Protein AF-A0A2I0IVY2-F1 (afdb_monomer)

Foldseek 3Di:
DDDDDDPDDDPDPVVNLVCCVVVVVVVVVVQVVCCVVVVHDGDDDDDDDNPDDDPVPDDDPVNVVVVVVVVVVVVVVVVVLVVLLVVLVVLVVVPVVCPDDPCSCVPDDPVSVVSNVVSVVVVVVVVVVVCVVVVVVDDDDDDDDDDDDDDDDPVVVVVVVVVVVVVVVVVVVVVVVPDDDDDDDDDDDDDDDDPDPPDD

InterPro domains:
  IPR002100 Transcription factor, MADS-box [PF00319] (9-49)
  IPR002100 Transcription factor, MADS-box [PR00404] (2-22)
  IPR002100 Transcription factor, MADS-box [PR00404] (22-37)
  IPR002100 Transcription factor, MADS-box [PS50066] (1-49)
  IPR002100 Transcription factor, MADS-box [SM00432] (1-57)
  IPR036879 Transcription factor, MADS-box superfamily [G3DSA:3.40.1810.10] (13-95)
  IPR036879 Transcription factor, MADS-box superfamily [SSF55455] (2-49)

Sequence (200 aa):
MRKKVKLAFITRDSSRRVTFSKRKKGLLKKVSQLSILCGVPACAIVYGDACMEQSKKMMNQESFLLERVARTEEQLKKLRKDNRERKMANMMYRGLDVMLVPGWLEGLILLDLKDLNSVINKTLNQIDQKQEMLGRAGTSKEVVEPEEKAEAPVEANTLVESMLREQCFKDLVKLLELAPLPLEKGRTPSSTMWSNPFLP

Structure (mmCIF, N/CA/C/O backbone):
data_AF-A0A2I0IVY2-F1
#
_entry.id   AF-A0A2I0IVY2-F1
#
loop_
_atom_site.group_PDB
_atom_site.id
_atom_site.type_symbol
_atom_site.label_atom_id
_atom_site.label_alt_id
_atom_site.label_comp_id
_atom_site.label_asym_id
_atom_site.label_entity_id
_atom_site.label_seq_id
_atom_site.pdbx_PDB_ins_code
_atom_site.Cartn_x
_atom_site.Cartn_y
_atom_site.Cartn_z
_atom_site.occupancy
_atom_site.B_iso_or_equiv
_atom_site.auth_seq_id
_atom_site.auth_comp_id
_atom_site.auth_asym_id
_atom_site.auth_atom_id
_atom_site.pdbx_PDB_model_num
ATOM 1 N N . MET A 1 1 ? 12.375 22.452 -27.368 1.00 67.50 1 MET A N 1
ATOM 2 C CA . MET A 1 1 ? 13.432 21.865 -28.230 1.00 67.50 1 MET A CA 1
ATOM 3 C C . MET A 1 1 ? 14.162 20.736 -27.509 1.00 67.50 1 MET A C 1
ATOM 5 O O . MET A 1 1 ? 14.453 20.869 -26.324 1.00 67.50 1 MET A O 1
ATOM 9 N N . ARG A 1 2 ? 14.455 19.624 -28.196 1.00 85.31 2 ARG A N 1
ATOM 10 C CA . ARG A 1 2 ? 15.206 18.492 -27.627 1.00 85.31 2 ARG A CA 1
ATOM 11 C C . ARG A 1 2 ? 16.706 18.778 -27.721 1.00 85.31 2 ARG A C 1
ATOM 13 O O . ARG A 1 2 ? 17.211 19.007 -28.812 1.00 85.31 2 ARG A O 1
ATOM 20 N N . LYS A 1 3 ? 17.414 18.757 -26.591 1.00 90.94 3 LYS A N 1
ATOM 21 C CA . LYS A 1 3 ? 18.872 18.954 -26.556 1.00 90.94 3 LYS A CA 1
ATOM 22 C C . LYS A 1 3 ? 19.600 17.624 -26.764 1.00 90.94 3 LYS A C 1
ATOM 24 O O . LYS A 1 3 ? 19.145 16.583 -26.284 1.00 90.94 3 LYS A O 1
ATOM 29 N N . LYS A 1 4 ? 20.737 17.661 -27.466 1.00 91.19 4 LYS A N 1
ATOM 30 C CA . LYS A 1 4 ? 21.648 16.514 -27.586 1.00 91.19 4 LYS A CA 1
ATOM 31 C C . LYS A 1 4 ? 22.218 16.192 -26.199 1.00 91.19 4 LYS A C 1
ATOM 33 O O . LYS A 1 4 ? 22.612 17.094 -25.466 1.00 91.19 4 LYS A O 1
ATOM 38 N N . VAL A 1 5 ? 22.207 14.915 -25.821 1.00 89.25 5 VAL A N 1
ATOM 39 C CA . VAL A 1 5 ? 22.639 14.457 -24.490 1.00 89.25 5 VAL A CA 1
ATOM 40 C C . VAL A 1 5 ? 24.093 13.993 -24.565 1.00 89.25 5 VAL A C 1
ATOM 42 O O . VAL A 1 5 ? 24.461 13.310 -25.519 1.00 89.25 5 VAL A O 1
ATOM 45 N N . LYS A 1 6 ? 24.907 14.343 -23.563 1.00 92.75 6 LYS A N 1
ATOM 46 C CA . LYS A 1 6 ? 26.279 13.832 -23.413 1.00 92.75 6 LYS A CA 1
ATOM 47 C C . LYS A 1 6 ? 26.240 12.337 -23.056 1.00 92.75 6 LYS A C 1
ATOM 49 O O . LYS A 1 6 ? 25.407 11.925 -22.249 1.00 92.75 6 LYS A O 1
ATOM 54 N N . LEU A 1 7 ? 27.117 11.524 -23.645 1.00 93.31 7 LEU A N 1
ATOM 55 C CA . LEU A 1 7 ? 27.229 10.091 -23.342 1.00 93.31 7 LEU A CA 1
ATOM 56 C C . LEU A 1 7 ? 28.053 9.879 -22.063 1.00 93.31 7 LEU A C 1
ATOM 58 O O . LEU A 1 7 ? 29.184 9.420 -22.108 1.00 93.31 7 LEU A O 1
ATOM 62 N N . ALA A 1 8 ? 27.481 10.265 -20.927 1.00 94.62 8 ALA A N 1
ATOM 63 C CA . ALA A 1 8 ? 28.065 10.093 -19.601 1.00 94.62 8 ALA A CA 1
ATOM 64 C C . ALA A 1 8 ? 26.996 9.597 -18.619 1.00 94.62 8 ALA A C 1
ATOM 66 O O . ALA A 1 8 ? 25.795 9.632 -18.918 1.00 94.62 8 ALA A O 1
ATOM 67 N N . PHE A 1 9 ? 27.424 9.142 -17.440 1.00 92.81 9 PHE A N 1
ATOM 68 C CA . PHE A 1 9 ? 26.504 8.724 -16.389 1.00 92.81 9 PHE A CA 1
ATOM 69 C C . PHE A 1 9 ? 25.579 9.881 -15.978 1.00 92.81 9 PHE A C 1
ATOM 71 O O . PHE A 1 9 ? 26.021 11.003 -15.737 1.00 92.81 9 PHE A O 1
ATOM 78 N N . ILE A 1 10 ? 24.273 9.614 -15.906 1.00 93.06 10 ILE A N 1
ATOM 79 C CA . ILE A 1 10 ? 23.287 10.611 -15.480 1.00 93.06 10 ILE A CA 1
ATOM 80 C C . ILE A 1 10 ? 23.279 10.632 -13.952 1.00 93.06 10 ILE A C 1
ATOM 82 O O . ILE A 1 10 ? 22.733 9.722 -13.331 1.00 93.06 10 ILE A O 1
ATOM 86 N N . THR A 1 11 ? 23.846 11.675 -13.346 1.00 94.50 11 THR A N 1
ATOM 87 C CA . THR A 1 11 ? 23.949 11.811 -11.882 1.00 94.50 11 THR A CA 1
ATOM 88 C C . THR A 1 11 ? 22.578 11.810 -11.198 1.00 94.50 11 THR A C 1
ATOM 90 O O . THR A 1 11 ? 22.373 11.109 -10.209 1.00 94.50 11 THR A O 1
ATOM 93 N N . ARG A 1 12 ? 21.607 12.550 -11.756 1.00 93.12 12 ARG A N 1
ATOM 94 C CA . ARG A 1 12 ? 20.255 12.695 -11.190 1.00 93.12 12 ARG A CA 1
ATOM 95 C C . ARG A 1 12 ? 19.437 11.409 -11.349 1.00 93.12 12 ARG A C 1
ATOM 97 O O . ARG A 1 12 ? 19.104 11.032 -12.472 1.00 93.12 12 ARG A O 1
ATOM 104 N N . ASP A 1 13 ? 19.046 10.800 -10.229 1.00 90.50 13 ASP A N 1
ATOM 105 C CA . ASP A 1 13 ? 18.373 9.492 -10.193 1.00 90.50 13 ASP A CA 1
ATOM 106 C C . ASP A 1 13 ? 17.035 9.462 -10.951 1.00 90.50 13 ASP A C 1
ATOM 108 O O . ASP A 1 13 ? 16.840 8.619 -11.821 1.00 90.50 13 ASP A O 1
ATOM 112 N N . SER A 1 14 ? 16.150 10.439 -10.733 1.00 89.25 14 SER A N 1
ATOM 113 C CA . SER A 1 14 ? 14.855 10.509 -11.431 1.00 89.25 14 SER A CA 1
ATOM 114 C C . SER A 1 14 ? 15.005 10.601 -12.955 1.00 89.25 14 SER A C 1
ATOM 116 O O . SER A 1 14 ? 14.359 9.862 -13.702 1.00 89.25 14 SER A O 1
ATOM 118 N N . SER A 1 15 ? 15.917 11.453 -13.433 1.00 90.44 15 SER A N 1
ATOM 119 C CA . SER A 1 15 ? 16.247 11.558 -14.860 1.00 90.44 15 SER A CA 1
ATOM 120 C C . SER A 1 15 ? 16.870 10.271 -15.400 1.00 90.44 15 SER A C 1
ATOM 122 O O . SER A 1 15 ? 16.568 9.870 -16.529 1.00 90.44 15 SER A O 1
ATOM 124 N N . ARG A 1 16 ? 17.723 9.612 -14.605 1.00 91.81 16 ARG A N 1
ATOM 125 C CA . ARG A 1 16 ? 18.362 8.338 -14.950 1.00 91.81 16 ARG A CA 1
ATOM 126 C C . ARG A 1 16 ? 17.325 7.225 -15.095 1.00 91.81 16 ARG A C 1
ATOM 128 O O . ARG A 1 16 ? 17.321 6.577 -16.138 1.00 91.81 16 ARG A O 1
ATOM 135 N N . ARG A 1 17 ? 16.395 7.073 -14.144 1.00 89.12 17 ARG A N 1
ATOM 136 C CA . ARG A 1 17 ? 15.310 6.071 -14.179 1.00 89.12 17 ARG A CA 1
ATOM 137 C C . ARG A 1 17 ? 14.399 6.242 -15.391 1.00 89.12 17 ARG A C 1
ATOM 139 O O . ARG A 1 17 ? 14.227 5.308 -16.168 1.00 89.12 17 ARG A O 1
ATOM 146 N N . VAL A 1 18 ? 13.898 7.457 -15.631 1.00 89.06 18 VAL A N 1
ATOM 147 C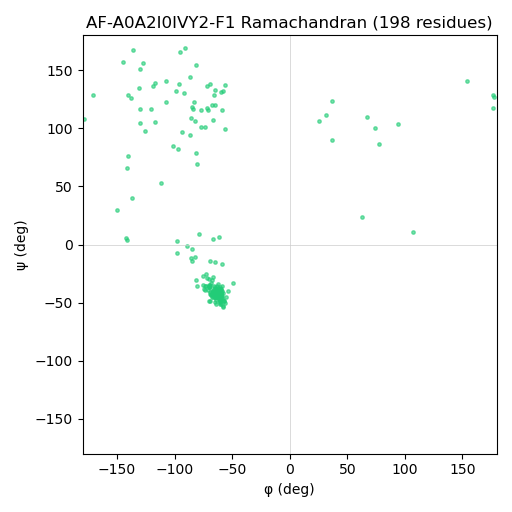 CA . VAL A 1 18 ? 13.040 7.742 -16.800 1.00 89.06 18 VAL A CA 1
ATOM 148 C C . VAL A 1 18 ? 13.776 7.467 -18.115 1.00 89.06 18 VAL A C 1
ATOM 150 O O . VAL A 1 18 ? 13.192 6.948 -19.071 1.00 89.06 18 VAL A O 1
ATOM 153 N N . THR A 1 19 ? 15.064 7.810 -18.181 1.00 90.88 19 THR A N 1
ATOM 154 C CA . THR A 1 19 ? 15.889 7.563 -19.368 1.00 90.88 19 THR A CA 1
ATOM 155 C C . THR A 1 19 ? 16.147 6.073 -19.569 1.00 90.88 19 THR A C 1
ATOM 157 O O . THR A 1 19 ? 16.036 5.604 -20.701 1.00 90.88 19 THR A O 1
ATOM 160 N N . PHE A 1 20 ? 16.440 5.334 -18.497 1.00 91.75 20 PHE A N 1
ATOM 161 C CA . PHE A 1 20 ? 16.639 3.887 -18.519 1.00 91.75 20 PHE A CA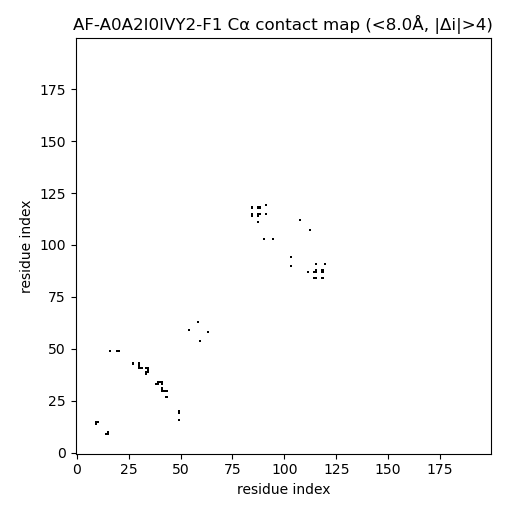 1
ATOM 162 C C . PHE A 1 20 ? 15.403 3.171 -19.064 1.00 91.75 20 PHE A C 1
ATOM 164 O O . PHE A 1 20 ? 15.524 2.484 -20.074 1.00 91.75 20 PHE A O 1
ATOM 171 N N . SER A 1 21 ? 14.208 3.421 -18.515 1.00 89.50 21 SER A N 1
ATOM 172 C CA . SER A 1 21 ? 12.968 2.785 -18.993 1.00 89.50 21 SER A CA 1
ATOM 173 C C . SER A 1 21 ? 12.701 3.082 -20.474 1.00 89.50 21 SER A C 1
ATOM 175 O O . SER A 1 21 ? 12.446 2.177 -21.271 1.00 89.50 21 SER A O 1
ATOM 177 N N . LYS A 1 22 ? 12.841 4.349 -20.896 1.00 90.81 22 LYS A N 1
ATOM 178 C CA . LYS A 1 22 ? 12.634 4.743 -22.302 1.00 90.81 22 LYS A CA 1
ATOM 179 C C . LYS A 1 22 ? 13.656 4.099 -23.245 1.00 90.81 22 LYS A C 1
ATOM 181 O O . LYS A 1 22 ? 13.283 3.634 -24.323 1.00 90.81 22 LYS A O 1
ATOM 186 N N . ARG A 1 23 ? 14.938 4.081 -22.867 1.00 92.88 23 ARG A N 1
ATOM 187 C CA . ARG A 1 23 ? 16.015 3.526 -23.704 1.00 92.88 23 ARG A CA 1
ATOM 188 C C . ARG A 1 23 ? 16.000 2.002 -23.728 1.00 92.88 23 ARG A C 1
ATOM 190 O O . ARG A 1 23 ? 16.181 1.459 -24.808 1.00 92.88 23 ARG A O 1
ATOM 197 N N . LYS A 1 24 ? 15.707 1.331 -22.611 1.00 93.44 24 LYS A N 1
ATOM 198 C CA . LYS A 1 24 ? 15.509 -0.127 -22.535 1.00 93.44 24 LYS A CA 1
ATOM 199 C C . LYS A 1 24 ? 14.414 -0.571 -23.504 1.00 93.44 24 LYS A C 1
ATOM 201 O O . LYS A 1 24 ? 14.657 -1.430 -24.346 1.00 93.44 24 LYS A O 1
ATOM 206 N N . LYS A 1 25 ? 13.250 0.090 -23.473 1.00 92.38 25 LYS A N 1
ATOM 207 C CA . LYS A 1 25 ? 12.154 -0.178 -24.418 1.00 92.38 25 LYS A CA 1
ATOM 208 C C . LYS A 1 25 ? 12.571 0.045 -25.875 1.00 92.38 25 LYS A C 1
ATOM 210 O O . LYS A 1 25 ? 12.233 -0.756 -26.740 1.00 92.38 25 LYS A O 1
ATOM 215 N N . GLY A 1 26 ? 13.309 1.120 -26.158 1.00 95.38 26 GLY A N 1
ATOM 216 C CA . GLY A 1 26 ? 13.846 1.389 -27.497 1.00 95.38 26 GLY A CA 1
ATOM 217 C C . GLY A 1 26 ? 14.872 0.351 -27.966 1.00 95.38 26 GLY A C 1
ATOM 218 O O . GLY A 1 26 ? 14.830 -0.061 -29.121 1.00 95.38 26 GLY A O 1
ATOM 219 N N . LEU A 1 27 ? 15.759 -0.094 -27.075 1.00 95.88 27 LEU A N 1
ATOM 220 C CA . LEU A 1 27 ? 16.783 -1.101 -27.347 1.00 95.88 27 LEU A CA 1
ATOM 221 C C . LEU A 1 27 ? 16.152 -2.453 -27.686 1.00 95.88 27 LEU A C 1
ATOM 223 O O . LEU A 1 27 ? 16.442 -3.002 -28.741 1.00 95.88 27 LEU A O 1
ATOM 227 N N . LEU A 1 28 ? 15.233 -2.943 -26.849 1.00 95.12 28 LEU A N 1
ATOM 228 C CA . LEU A 1 28 ? 14.550 -4.222 -27.072 1.00 95.12 28 LEU A CA 1
ATOM 229 C C . LEU A 1 28 ? 13.753 -4.232 -28.384 1.00 95.12 28 LEU A C 1
ATOM 231 O O . LEU A 1 28 ? 13.783 -5.219 -29.115 1.00 95.12 28 LEU A O 1
ATOM 235 N N . LYS A 1 29 ? 13.111 -3.109 -28.741 1.00 97.12 29 LYS A N 1
ATOM 236 C CA . LYS A 1 29 ? 12.457 -2.958 -30.052 1.00 97.12 29 LYS A CA 1
ATOM 237 C C . LYS A 1 29 ? 13.437 -3.118 -31.212 1.00 97.12 29 LYS A C 1
ATOM 239 O O . LYS A 1 29 ? 13.115 -3.794 -32.182 1.00 97.12 29 LYS A O 1
ATOM 244 N N . LYS A 1 30 ? 14.624 -2.516 -31.116 1.00 97.69 30 LYS A N 1
ATOM 245 C CA . LYS A 1 30 ? 15.651 -2.641 -32.158 1.00 97.69 30 LYS A CA 1
ATOM 246 C C . LYS A 1 30 ? 16.211 -4.056 -32.254 1.00 97.69 30 LYS A C 1
ATOM 248 O O . LYS A 1 30 ? 16.398 -4.536 -33.362 1.00 97.69 30 LYS A O 1
ATOM 253 N N . VAL A 1 31 ? 16.432 -4.727 -31.123 1.00 97.44 31 VAL A N 1
ATOM 254 C CA . VAL A 1 31 ? 16.877 -6.133 -31.096 1.00 97.44 31 VAL A CA 1
ATOM 255 C C . VAL A 1 31 ? 15.845 -7.037 -31.774 1.00 97.44 31 VAL A C 1
ATOM 257 O O . VAL A 1 31 ? 16.208 -7.866 -32.601 1.00 97.44 31 VAL A O 1
ATOM 260 N N . SER A 1 32 ? 14.554 -6.825 -31.500 1.00 96.62 32 SER A N 1
ATOM 261 C CA . SER A 1 32 ? 13.471 -7.558 -32.166 1.00 96.62 32 SER A CA 1
ATOM 262 C C . SER A 1 32 ? 13.441 -7.309 -33.678 1.00 96.62 32 SER A C 1
ATOM 264 O O . SER A 1 32 ? 13.373 -8.264 -34.444 1.00 96.62 32 SER A O 1
ATOM 266 N N . GLN A 1 33 ? 13.556 -6.052 -34.118 1.00 97.81 33 GLN A N 1
ATOM 267 C CA . GLN A 1 33 ? 13.633 -5.724 -35.547 1.00 97.81 33 GLN A CA 1
ATOM 268 C C . GLN A 1 33 ? 14.848 -6.366 -36.220 1.00 97.81 33 GLN A C 1
ATOM 270 O O . GLN A 1 33 ? 14.720 -6.892 -37.317 1.00 97.81 33 GLN A O 1
ATOM 275 N N . LEU A 1 34 ? 16.007 -6.348 -35.560 1.00 97.50 34 LEU A N 1
ATOM 276 C CA . LEU A 1 34 ? 17.231 -6.953 -36.076 1.00 97.50 34 LEU A CA 1
ATOM 277 C C . LEU A 1 34 ? 17.081 -8.470 -36.250 1.00 97.50 34 LEU A C 1
ATOM 279 O O . LEU A 1 34 ? 17.432 -8.992 -37.301 1.00 97.50 34 LEU A O 1
ATOM 283 N N . SER A 1 35 ? 16.508 -9.149 -35.252 1.00 97.69 35 SER A N 1
ATOM 284 C CA . SER A 1 35 ? 16.216 -10.588 -35.311 1.00 97.69 35 SER A CA 1
ATOM 285 C C . SER A 1 35 ? 15.354 -10.936 -36.531 1.00 97.69 35 SER A C 1
ATOM 287 O O . SER A 1 35 ? 15.674 -11.849 -37.287 1.00 97.69 35 SER A O 1
ATOM 289 N N . ILE A 1 36 ? 14.309 -10.137 -36.783 1.00 96.94 36 ILE A N 1
ATOM 290 C CA . ILE A 1 36 ? 13.387 -10.329 -37.912 1.00 96.94 36 ILE A CA 1
ATOM 291 C C . ILE A 1 36 ? 14.067 -10.039 -39.256 1.00 96.94 36 ILE A C 1
ATOM 293 O O . ILE A 1 36 ? 13.946 -10.832 -40.182 1.00 96.94 36 ILE A O 1
ATOM 297 N N . LEU A 1 37 ? 14.768 -8.908 -39.377 1.00 98.25 37 LEU A N 1
ATOM 298 C CA . LEU A 1 37 ? 15.355 -8.465 -40.647 1.00 98.25 37 LEU A CA 1
ATOM 299 C C . LEU A 1 37 ? 16.512 -9.350 -41.103 1.00 98.25 37 LEU A C 1
ATOM 301 O O . LEU A 1 37 ? 16.701 -9.546 -42.300 1.00 98.25 37 LEU A O 1
ATOM 305 N N . CYS A 1 38 ? 17.296 -9.854 -40.156 1.00 97.44 38 CYS A N 1
ATOM 306 C CA . CYS A 1 38 ? 18.476 -10.652 -40.454 1.00 97.44 38 CYS A CA 1
ATOM 307 C C . CYS A 1 38 ? 18.214 -12.161 -40.359 1.00 97.44 38 CYS A C 1
ATOM 309 O O . CYS A 1 38 ? 19.100 -12.934 -40.705 1.00 97.44 38 CYS A O 1
ATOM 311 N N . GLY A 1 39 ? 17.038 -12.588 -39.884 1.00 95.69 39 GLY A N 1
ATOM 312 C CA . GLY A 1 39 ? 16.697 -14.006 -39.731 1.00 95.69 39 GLY A CA 1
ATOM 313 C C . GLY A 1 39 ? 17.589 -14.757 -38.736 1.00 95.69 39 GLY A C 1
ATOM 314 O O . GLY A 1 39 ? 17.731 -15.972 -38.844 1.00 95.69 39 GLY A O 1
ATOM 315 N N . VAL A 1 40 ? 18.214 -14.052 -37.786 1.00 95.69 40 VAL A N 1
ATOM 316 C CA . VAL A 1 40 ? 19.137 -14.632 -36.797 1.00 95.69 40 VAL A CA 1
ATOM 317 C C . VAL A 1 40 ? 18.596 -14.464 -35.377 1.00 95.69 40 VAL A C 1
ATOM 319 O O . VAL A 1 40 ? 18.088 -13.391 -35.044 1.00 95.69 40 VAL A O 1
ATOM 322 N N . PRO A 1 41 ? 18.723 -15.479 -34.502 1.00 94.19 41 PRO A N 1
ATOM 323 C CA . PRO A 1 41 ? 18.310 -15.352 -33.111 1.00 94.19 41 PRO A CA 1
ATOM 324 C C . PRO A 1 41 ? 19.184 -14.316 -32.392 1.00 94.19 41 PRO A C 1
ATOM 326 O O . PRO A 1 41 ? 20.400 -14.466 -32.295 1.00 94.19 41 PRO A O 1
ATOM 329 N N . ALA A 1 42 ? 18.556 -13.262 -31.866 1.00 96.06 42 ALA A N 1
ATOM 330 C CA . ALA A 1 42 ? 19.226 -12.204 -31.115 1.00 96.06 42 ALA A CA 1
ATOM 331 C C . ALA A 1 42 ? 18.696 -12.126 -29.677 1.00 96.06 42 ALA A C 1
ATOM 333 O O . ALA A 1 42 ? 17.485 -12.140 -29.447 1.00 96.06 42 ALA A O 1
ATOM 334 N N . CYS A 1 43 ? 19.600 -11.985 -28.707 1.00 93.75 43 CYS A N 1
ATOM 335 C CA . CYS A 1 43 ? 19.267 -11.786 -27.298 1.00 93.75 43 CYS A CA 1
ATOM 336 C C . CYS A 1 43 ? 19.983 -10.550 -26.732 1.00 93.75 43 CYS A C 1
ATOM 338 O O . CYS A 1 43 ? 21.003 -10.101 -27.253 1.00 93.75 43 CYS A O 1
ATOM 340 N N . ALA A 1 44 ? 19.425 -9.967 -25.671 1.00 93.62 44 ALA A N 1
ATOM 341 C CA . ALA A 1 44 ? 20.037 -8.853 -24.957 1.00 93.62 44 ALA A CA 1
ATOM 342 C C . ALA A 1 44 ? 19.822 -9.019 -23.451 1.00 93.62 44 ALA A C 1
ATOM 344 O O . ALA A 1 44 ? 18.689 -9.186 -23.000 1.00 93.62 44 ALA A O 1
ATOM 345 N N . ILE A 1 45 ? 20.907 -8.927 -22.680 1.00 93.25 45 ILE A N 1
ATOM 346 C CA . ILE A 1 45 ? 20.891 -8.977 -21.215 1.00 93.25 45 ILE A CA 1
ATOM 347 C C . ILE A 1 45 ? 21.165 -7.563 -20.697 1.00 93.25 45 ILE A C 1
ATOM 349 O O . ILE A 1 45 ? 22.169 -6.948 -21.051 1.00 93.25 45 ILE A O 1
ATOM 353 N N . VAL A 1 46 ? 20.249 -7.021 -19.892 1.00 91.06 46 VAL A N 1
ATOM 354 C CA . VAL A 1 46 ? 20.342 -5.656 -19.353 1.00 91.06 46 VAL A CA 1
ATOM 355 C C . VAL A 1 46 ? 20.119 -5.698 -17.847 1.00 91.06 46 VAL A C 1
ATOM 357 O O . VAL A 1 46 ? 19.020 -6.019 -17.398 1.00 91.06 46 VAL A O 1
ATOM 360 N N . TYR A 1 47 ? 21.138 -5.316 -17.083 1.00 88.19 47 TYR A N 1
ATOM 361 C CA . TYR A 1 47 ? 21.068 -5.194 -15.628 1.00 88.19 47 TYR A CA 1
ATOM 362 C C . TYR A 1 47 ? 20.676 -3.764 -15.230 1.00 88.19 47 TYR A C 1
ATOM 364 O O . TYR A 1 47 ? 21.241 -2.793 -15.739 1.00 88.19 47 TYR A O 1
ATOM 372 N N . GLY A 1 48 ? 19.686 -3.625 -14.347 1.00 78.25 48 GLY A N 1
ATOM 373 C CA . GLY A 1 48 ? 19.257 -2.336 -13.797 1.00 78.25 48 GLY A CA 1
ATOM 374 C C . GLY A 1 48 ? 17.796 -2.320 -13.339 1.00 78.25 48 GLY A C 1
ATOM 375 O O . GLY A 1 48 ? 16.920 -2.872 -14.011 1.00 78.25 48 GLY A O 1
ATOM 376 N N . ASP A 1 49 ? 17.530 -1.649 -12.216 1.00 64.69 49 ASP A N 1
ATOM 377 C CA . ASP A 1 49 ? 16.221 -1.664 -11.556 1.00 64.69 49 ASP A CA 1
ATOM 378 C C . ASP A 1 49 ? 15.171 -0.831 -12.304 1.00 64.69 49 ASP A C 1
ATOM 380 O O . ASP A 1 49 ? 15.085 0.399 -12.196 1.00 64.69 49 ASP A O 1
ATOM 384 N N . ALA A 1 50 ? 14.318 -1.536 -13.046 1.00 65.50 50 ALA A N 1
ATOM 385 C CA . ALA A 1 50 ? 13.068 -1.026 -13.589 1.00 65.50 50 ALA A CA 1
ATOM 386 C C . ALA A 1 50 ? 11.983 -1.081 -12.506 1.00 65.50 50 ALA A C 1
ATOM 388 O O . ALA A 1 50 ? 11.146 -1.979 -12.505 1.00 65.50 50 ALA A O 1
ATOM 389 N N . CYS A 1 51 ? 11.972 -0.127 -11.576 1.00 51.41 51 CYS A N 1
ATOM 390 C CA . CYS A 1 51 ? 10.794 0.023 -10.727 1.00 51.41 51 CYS A CA 1
ATOM 391 C C . CYS A 1 51 ? 9.610 0.493 -11.604 1.00 51.41 51 CYS A C 1
ATOM 393 O O . CYS A 1 51 ? 9.579 1.640 -12.057 1.00 51.41 51 CYS A O 1
ATOM 395 N N . MET A 1 52 ? 8.685 -0.451 -11.831 1.00 56.56 52 MET A N 1
ATOM 396 C CA . MET A 1 52 ? 7.332 -0.376 -12.407 1.00 56.56 52 MET A CA 1
ATOM 397 C C . MET A 1 52 ? 7.184 -0.242 -13.937 1.00 56.56 52 MET A C 1
ATOM 399 O O . MET A 1 52 ? 6.937 0.839 -14.475 1.00 56.56 52 MET A O 1
ATOM 403 N N . GLU A 1 53 ? 7.171 -1.381 -14.640 1.00 56.09 53 GLU A N 1
ATOM 404 C CA . GLU A 1 53 ? 6.623 -1.502 -16.002 1.00 56.09 53 GLU A CA 1
ATOM 405 C C . GLU A 1 53 ? 5.174 -2.047 -15.936 1.00 56.09 53 GLU A C 1
ATOM 407 O O . GLU A 1 53 ? 4.918 -3.234 -16.049 1.00 56.09 53 GLU A O 1
ATOM 412 N N . GLN A 1 54 ? 4.229 -1.138 -15.674 1.00 53.69 54 GLN A N 1
ATOM 413 C CA . GLN A 1 54 ? 2.796 -1.179 -16.027 1.00 53.69 54 GLN A CA 1
ATOM 414 C C . GLN A 1 54 ? 2.038 -2.531 -15.985 1.00 53.69 54 GLN A C 1
ATOM 416 O O . GLN A 1 54 ? 1.767 -3.126 -17.024 1.00 53.69 54 GLN A O 1
ATOM 421 N N . SER A 1 55 ? 1.454 -2.870 -14.830 1.00 52.47 55 SER A N 1
ATOM 422 C CA . SER A 1 55 ? 0.201 -3.647 -14.745 1.00 52.47 55 SER A CA 1
ATOM 423 C C . SER A 1 55 ? -0.942 -2.780 -14.201 1.00 52.47 55 SER A C 1
ATOM 425 O O . SER A 1 55 ? -1.633 -3.137 -13.258 1.00 52.47 55 SER A O 1
ATOM 427 N N . LYS A 1 56 ? -1.187 -1.607 -14.803 1.00 55.06 56 LYS A N 1
ATOM 428 C CA . LYS A 1 56 ? -2.269 -0.690 -14.374 1.00 55.06 56 LYS A CA 1
ATOM 429 C C . LYS A 1 56 ? -3.702 -1.223 -14.592 1.00 55.06 56 LYS A C 1
ATOM 431 O O . LYS A 1 56 ? -4.651 -0.492 -14.343 1.00 55.06 56 LYS A O 1
ATOM 436 N N . LYS A 1 57 ? -3.876 -2.468 -15.051 1.00 51.31 57 LYS A N 1
ATOM 437 C CA . LYS A 1 57 ? -5.187 -3.130 -15.208 1.00 51.31 57 LYS A CA 1
ATOM 438 C C . LYS A 1 57 ? -5.206 -4.620 -14.835 1.00 51.31 57 LYS A C 1
ATOM 440 O O . LYS A 1 57 ? -6.238 -5.252 -15.013 1.00 51.31 57 LYS A O 1
ATOM 445 N N . MET A 1 58 ? -4.107 -5.191 -14.337 1.00 50.78 58 MET A N 1
ATOM 446 C CA . MET A 1 58 ? -4.048 -6.618 -14.002 1.00 50.78 58 MET A CA 1
ATOM 447 C C . MET A 1 58 ? -3.732 -6.766 -12.516 1.00 50.78 58 MET A C 1
ATOM 449 O O . MET A 1 58 ? -2.668 -6.328 -12.078 1.00 50.78 58 MET A O 1
ATOM 453 N N . MET A 1 59 ? -4.672 -7.344 -11.758 1.00 54.34 59 MET A N 1
ATOM 454 C CA . MET A 1 59 ? -4.431 -7.783 -10.381 1.00 54.34 59 MET A CA 1
ATOM 455 C C . MET A 1 59 ? -3.295 -8.807 -10.420 1.00 54.34 59 MET A C 1
ATOM 457 O O . MET A 1 59 ? -3.422 -9.858 -11.046 1.00 54.34 59 MET A O 1
ATOM 461 N N . ASN A 1 60 ? -2.168 -8.482 -9.796 1.00 76.56 60 ASN A N 1
ATOM 462 C CA . ASN A 1 60 ? -1.096 -9.435 -9.535 1.00 76.56 60 ASN A CA 1
ATOM 463 C C . ASN A 1 60 ? -1.250 -10.006 -8.113 1.00 76.56 60 ASN A C 1
ATOM 465 O O . ASN A 1 60 ? -2.016 -9.480 -7.299 1.00 76.56 60 ASN A O 1
ATOM 469 N N . GLN A 1 61 ? -0.538 -11.093 -7.812 1.00 82.44 61 GLN A N 1
ATOM 470 C CA . GLN A 1 61 ? -0.629 -11.770 -6.513 1.00 82.44 61 GLN A CA 1
ATOM 471 C 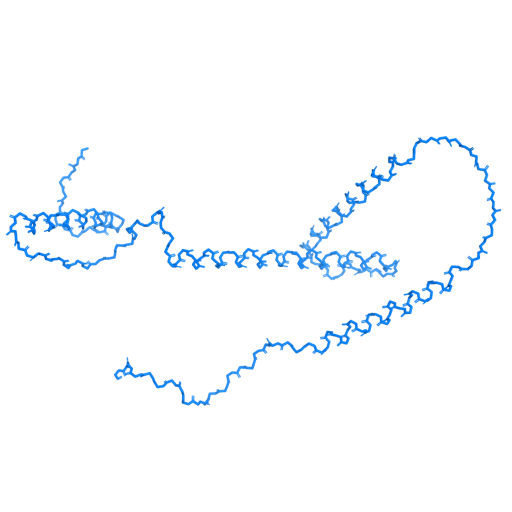C . GLN A 1 61 ? -0.400 -10.806 -5.337 1.00 82.44 61 GLN A C 1
ATOM 473 O O . GLN A 1 61 ? -1.127 -10.858 -4.352 1.00 82.44 61 GLN A O 1
ATOM 478 N N . GLU A 1 62 ? 0.548 -9.878 -5.474 1.00 80.62 62 GLU A N 1
ATOM 479 C CA . GLU A 1 62 ? 0.837 -8.842 -4.479 1.00 80.62 62 GLU A CA 1
ATOM 480 C C . GLU A 1 62 ? -0.370 -7.924 -4.229 1.00 80.62 62 GLU A C 1
ATOM 482 O O . GLU A 1 62 ? -0.784 -7.755 -3.085 1.00 80.62 62 GLU A O 1
ATOM 487 N N . SER A 1 63 ? -1.006 -7.399 -5.282 1.00 83.94 63 SER A N 1
ATOM 488 C CA . SER A 1 63 ? -2.195 -6.543 -5.152 1.00 83.94 63 SER A CA 1
ATOM 489 C C . SER A 1 63 ? -3.379 -7.267 -4.503 1.00 83.94 63 SER A C 1
ATOM 491 O O . SER A 1 63 ? -4.066 -6.687 -3.665 1.00 83.94 63 SER A O 1
ATOM 493 N N . PHE A 1 64 ? -3.578 -8.553 -4.812 1.00 89.00 64 PHE A N 1
ATOM 494 C CA . PHE A 1 64 ? -4.619 -9.362 -4.179 1.00 89.00 64 PHE A CA 1
ATOM 495 C C . PHE A 1 64 ? -4.353 -9.574 -2.683 1.00 89.00 64 PHE A C 1
ATOM 497 O O . PHE A 1 64 ? -5.278 -9.514 -1.870 1.00 89.00 64 PHE A O 1
ATOM 504 N N . LEU A 1 65 ? -3.093 -9.814 -2.309 1.00 93.12 65 LEU A N 1
ATOM 505 C CA . LEU A 1 65 ? -2.700 -9.967 -0.910 1.00 93.12 65 LEU A CA 1
ATOM 506 C C . LEU A 1 65 ? -2.862 -8.651 -0.141 1.00 93.12 65 LEU A C 1
ATOM 508 O O . LEU A 1 65 ? -3.470 -8.660 0.928 1.00 93.12 65 LEU A O 1
ATOM 512 N N . LEU A 1 66 ? -2.414 -7.526 -0.703 1.00 90.38 66 LEU A N 1
ATOM 513 C CA . LEU A 1 66 ? -2.589 -6.202 -0.095 1.00 90.38 66 LEU A CA 1
ATOM 514 C C . LEU A 1 66 ? -4.070 -5.854 0.111 1.00 90.38 66 LEU A C 1
ATOM 516 O O . LEU A 1 66 ? -4.440 -5.395 1.187 1.00 90.38 66 LEU A O 1
ATOM 520 N N . GLU A 1 67 ? -4.935 -6.154 -0.861 1.00 92.75 67 GLU A N 1
ATOM 521 C CA . GLU A 1 67 ? -6.385 -5.945 -0.745 1.00 92.75 67 GLU A CA 1
ATOM 522 C C . GLU A 1 67 ? -7.011 -6.782 0.387 1.00 92.75 67 GLU A C 1
ATOM 524 O O . GLU A 1 67 ? -7.958 -6.362 1.056 1.00 92.75 67 GLU A O 1
ATOM 529 N N . ARG A 1 68 ? -6.500 -7.993 0.638 1.00 94.50 68 ARG A N 1
ATOM 530 C CA . ARG A 1 68 ? -6.959 -8.822 1.765 1.00 94.50 68 ARG A CA 1
ATOM 531 C C . ARG A 1 68 ? -6.462 -8.295 3.106 1.00 94.50 68 ARG A C 1
ATOM 533 O O . ARG A 1 68 ? -7.229 -8.319 4.070 1.00 94.50 68 ARG A O 1
ATOM 540 N N . VAL A 1 69 ? -5.219 -7.819 3.167 1.00 95.62 69 VAL A N 1
ATOM 541 C CA . VAL A 1 69 ? -4.675 -7.166 4.367 1.00 95.62 69 VAL A CA 1
ATOM 542 C C . VAL A 1 69 ? -5.509 -5.928 4.688 1.00 95.62 69 VAL A C 1
ATOM 544 O O . VAL A 1 69 ? -6.011 -5.821 5.803 1.00 95.62 69 VAL A O 1
ATOM 547 N N . ALA A 1 70 ? -5.780 -5.078 3.694 1.00 95.56 70 ALA A N 1
ATOM 548 C CA . ALA A 1 70 ? -6.598 -3.877 3.851 1.00 95.56 70 ALA A CA 1
ATOM 549 C C . ALA A 1 70 ? -8.013 -4.190 4.371 1.00 95.56 70 ALA A C 1
ATOM 551 O O . ALA A 1 70 ? -8.451 -3.596 5.358 1.00 95.56 70 ALA A O 1
ATOM 552 N N . ARG A 1 71 ? -8.703 -5.182 3.784 1.00 95.62 71 ARG A N 1
ATOM 553 C CA . ARG A 1 71 ? -10.018 -5.638 4.277 1.00 95.62 71 ARG A CA 1
ATOM 554 C C . ARG A 1 71 ? -9.966 -6.141 5.719 1.00 95.62 71 ARG A C 1
ATOM 556 O O . ARG A 1 71 ? -10.854 -5.832 6.511 1.00 95.62 71 ARG A O 1
ATOM 563 N N . THR A 1 72 ? -8.926 -6.892 6.075 1.00 93.44 72 THR A N 1
ATOM 564 C CA . THR A 1 72 ? -8.746 -7.402 7.445 1.00 93.44 72 THR A CA 1
ATOM 565 C C . THR A 1 72 ? -8.487 -6.259 8.433 1.00 93.44 72 THR A C 1
ATOM 567 O O . THR A 1 72 ? -9.053 -6.243 9.526 1.00 93.44 72 THR A O 1
ATOM 570 N N . GLU A 1 73 ? -7.689 -5.258 8.053 1.00 93.94 73 GLU A N 1
ATOM 571 C CA . GLU A 1 73 ? -7.450 -4.065 8.874 1.00 93.94 73 GLU A CA 1
ATOM 572 C C . GLU A 1 73 ? -8.718 -3.232 9.077 1.00 93.94 73 GLU A C 1
ATOM 574 O O . GLU A 1 73 ? -8.959 -2.726 10.175 1.00 93.94 73 GLU A O 1
ATOM 579 N N . GLU A 1 74 ? -9.543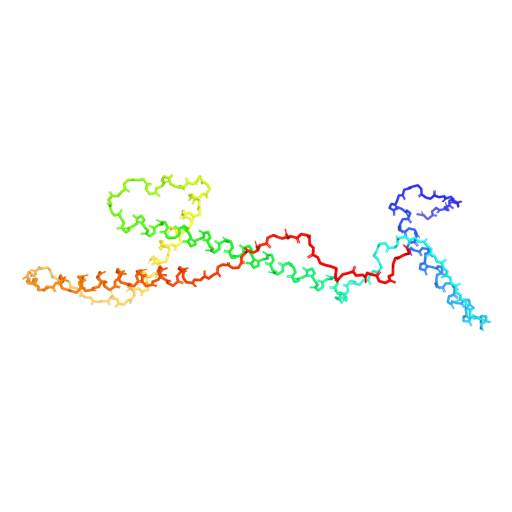 -3.089 8.040 1.00 96.06 74 GLU A N 1
ATOM 580 C CA . GLU A 1 74 ? -10.828 -2.398 8.128 1.00 96.06 74 GLU A CA 1
ATOM 581 C C . GLU A 1 74 ? -11.795 -3.133 9.062 1.00 96.06 74 GLU A C 1
ATOM 583 O O . GLU A 1 74 ? -12.386 -2.519 9.957 1.00 96.06 74 GLU A O 1
ATOM 588 N N . GLN A 1 75 ? -11.888 -4.458 8.935 1.00 95.69 75 GLN A N 1
ATOM 589 C CA . GLN A 1 75 ? -12.666 -5.294 9.850 1.00 95.69 75 GLN A CA 1
ATOM 590 C C . GLN A 1 75 ? -12.175 -5.167 11.296 1.00 95.69 75 GLN A C 1
ATOM 592 O O . GLN A 1 75 ? -12.987 -5.034 12.212 1.00 95.69 75 GLN A O 1
ATOM 597 N N . LEU A 1 76 ? -10.860 -5.138 11.516 1.00 95.00 76 LEU A N 1
ATOM 598 C CA . LEU A 1 76 ? -10.282 -4.950 12.845 1.00 95.00 76 LEU A CA 1
ATOM 599 C C . LEU A 1 76 ? -10.602 -3.563 13.420 1.00 95.00 76 LEU A C 1
ATOM 601 O O . LEU A 1 76 ? -10.935 -3.446 14.602 1.00 95.00 76 LEU A O 1
ATOM 605 N N . LYS A 1 77 ? -10.526 -2.507 12.602 1.00 94.38 77 LYS A N 1
ATOM 606 C CA . LYS A 1 77 ? -10.923 -1.147 13.004 1.00 94.38 77 LYS A CA 1
ATOM 607 C C . LYS A 1 77 ? -12.399 -1.102 13.392 1.00 94.38 77 LYS A C 1
ATOM 609 O O . LYS A 1 77 ? -12.724 -0.528 14.431 1.00 94.38 77 LYS A O 1
ATOM 614 N N . LYS A 1 78 ? -13.265 -1.755 12.611 1.00 94.56 78 LYS A N 1
ATOM 615 C CA . LYS A 1 78 ? -14.694 -1.880 12.917 1.00 94.56 78 LYS A CA 1
ATOM 616 C C . LYS A 1 78 ? -14.918 -2.612 14.240 1.00 94.56 78 LYS A C 1
ATOM 618 O O . LYS A 1 78 ? -15.558 -2.058 15.121 1.00 94.56 78 LYS A O 1
ATOM 623 N N . LEU A 1 79 ? -14.308 -3.782 14.434 1.00 91.19 79 LEU A N 1
ATOM 624 C CA . LEU A 1 79 ? -14.422 -4.544 15.683 1.00 91.19 79 LEU A CA 1
ATOM 625 C C . LEU A 1 79 ? -13.946 -3.749 16.904 1.00 91.19 79 LEU A C 1
ATOM 627 O O . LEU A 1 79 ? -14.595 -3.776 17.947 1.00 91.19 79 LEU A O 1
ATOM 631 N N . ARG A 1 80 ? -12.833 -3.016 16.789 1.00 87.94 80 ARG A N 1
ATOM 632 C CA . ARG A 1 80 ? -12.341 -2.150 17.872 1.00 87.94 80 ARG A CA 1
ATOM 633 C C . ARG A 1 80 ? -13.330 -1.038 18.205 1.00 87.94 80 ARG A C 1
ATOM 635 O O . ARG A 1 80 ? -13.562 -0.782 19.384 1.00 87.94 80 ARG A O 1
ATOM 642 N N . LYS A 1 81 ? -13.911 -0.402 17.186 1.00 90.06 81 LYS A N 1
ATOM 643 C CA . LYS A 1 81 ? -14.929 0.637 17.360 1.00 90.06 81 LYS A CA 1
ATOM 644 C C . LYS A 1 81 ? -16.199 0.066 17.993 1.00 90.06 81 LYS A C 1
ATOM 646 O O . LYS A 1 81 ? -16.628 0.585 19.015 1.00 90.06 81 LYS A O 1
ATOM 651 N N . ASP A 1 82 ? -16.722 -1.040 17.472 1.00 88.31 82 ASP A N 1
ATOM 652 C CA . ASP A 1 82 ? -17.937 -1.693 17.974 1.00 88.31 82 ASP A CA 1
ATOM 653 C C . ASP A 1 82 ? -17.765 -2.173 19.425 1.00 88.31 82 ASP A C 1
ATOM 655 O O . ASP A 1 82 ? -18.660 -2.007 20.254 1.00 88.31 82 ASP A O 1
ATOM 659 N N . ASN A 1 83 ? -16.601 -2.734 19.771 1.00 88.31 83 ASN A N 1
ATOM 660 C CA . ASN A 1 83 ? -16.290 -3.117 21.152 1.00 88.31 83 ASN A CA 1
ATOM 661 C C . ASN A 1 83 ? -16.202 -1.898 22.076 1.00 88.31 83 ASN A C 1
ATOM 663 O O . ASN A 1 83 ? -16.650 -1.963 23.220 1.00 88.31 83 ASN A O 1
ATOM 667 N N . ARG A 1 84 ? -15.645 -0.783 21.592 1.00 86.88 84 ARG A N 1
ATOM 668 C CA . ARG A 1 84 ? -15.566 0.466 22.355 1.00 86.88 84 ARG A CA 1
ATOM 669 C C . ARG A 1 84 ? -16.952 1.078 22.562 1.00 86.88 84 ARG A C 1
ATOM 671 O O . ARG A 1 84 ? -17.276 1.427 23.692 1.00 86.88 84 ARG A O 1
ATOM 678 N N . GLU A 1 85 ? -17.797 1.104 21.532 1.00 86.50 85 GLU A N 1
ATOM 679 C CA . GLU A 1 85 ? -19.206 1.514 21.633 1.00 86.50 85 GLU A CA 1
ATOM 680 C C . GLU A 1 85 ? -19.975 0.636 22.628 1.00 86.50 85 GLU A C 1
ATOM 682 O O . GLU A 1 85 ? -20.673 1.161 23.494 1.00 86.50 85 GLU A O 1
ATOM 687 N N . ARG A 1 86 ? -19.793 -0.693 22.583 1.00 86.25 86 ARG A N 1
ATOM 688 C CA . ARG A 1 86 ? -20.408 -1.613 23.555 1.00 86.25 86 ARG A CA 1
ATOM 689 C C . ARG A 1 86 ? -19.920 -1.380 24.981 1.00 86.25 86 ARG A C 1
ATOM 691 O O . ARG A 1 86 ? -20.734 -1.423 25.900 1.00 86.25 86 ARG A O 1
ATOM 698 N N . LYS A 1 87 ? -18.625 -1.111 25.180 1.00 84.50 87 LYS A N 1
ATOM 699 C CA . LYS A 1 87 ? -18.076 -0.769 26.500 1.00 84.50 87 LYS A CA 1
ATOM 700 C C . LYS A 1 87 ? -18.720 0.512 27.045 1.00 84.50 87 LYS A C 1
ATOM 702 O O . LYS A 1 87 ? -19.129 0.525 28.202 1.00 84.50 87 LYS A O 1
ATOM 707 N N . MET A 1 88 ? -18.867 1.543 26.209 1.00 87.06 88 MET A N 1
ATOM 708 C CA . MET A 1 88 ? -19.528 2.796 26.602 1.00 87.06 88 MET A CA 1
ATOM 709 C C . MET A 1 88 ? -21.014 2.602 26.896 1.00 87.06 88 MET A C 1
ATOM 711 O O . MET A 1 88 ? -21.500 3.088 27.913 1.00 87.06 88 MET A O 1
ATOM 715 N N . ALA A 1 89 ? -21.725 1.839 26.065 1.00 86.44 89 ALA A N 1
ATOM 716 C CA . ALA A 1 89 ? -23.128 1.518 26.301 1.00 8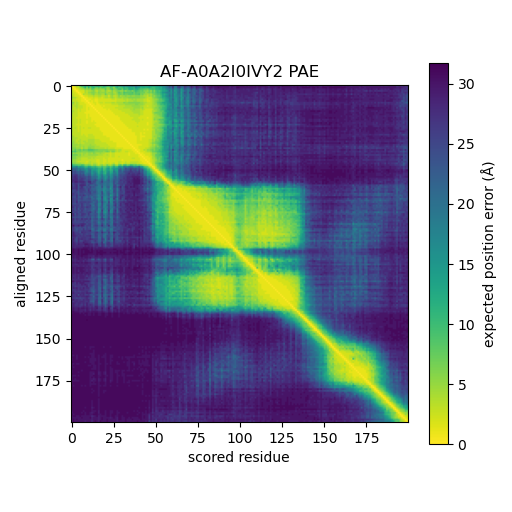6.44 89 ALA A CA 1
ATOM 717 C C . ALA A 1 89 ? -23.318 0.739 27.609 1.00 86.44 89 ALA A C 1
ATOM 719 O O . ALA A 1 89 ? -24.180 1.088 28.405 1.00 86.44 89 ALA A O 1
ATOM 720 N N . ASN A 1 90 ? -22.490 -0.277 27.880 1.00 83.19 90 ASN A N 1
ATOM 721 C CA . ASN A 1 90 ? -22.570 -1.035 29.129 1.00 83.19 90 ASN A CA 1
ATOM 722 C C . ASN A 1 90 ? -22.321 -0.146 30.356 1.00 83.19 90 ASN A C 1
ATOM 724 O O . ASN A 1 90 ? -23.027 -0.293 31.348 1.00 83.19 90 ASN A O 1
ATOM 728 N N . MET A 1 91 ? -21.374 0.796 30.278 1.00 78.62 91 MET A N 1
ATOM 729 C CA . MET A 1 91 ? -21.166 1.775 31.349 1.00 78.62 91 MET A CA 1
ATOM 730 C C . MET A 1 91 ? -22.376 2.693 31.537 1.00 78.62 91 MET A C 1
ATOM 732 O O . MET A 1 91 ? -22.810 2.877 32.670 1.00 78.62 91 MET A O 1
ATOM 736 N N . MET A 1 92 ? -22.964 3.199 30.449 1.00 82.44 92 MET A N 1
ATOM 737 C CA . MET A 1 92 ? -24.195 3.994 30.505 1.00 82.44 92 MET A CA 1
ATOM 738 C C . MET A 1 92 ? -25.335 3.215 31.179 1.00 82.44 92 MET A C 1
ATOM 740 O O . MET A 1 92 ? -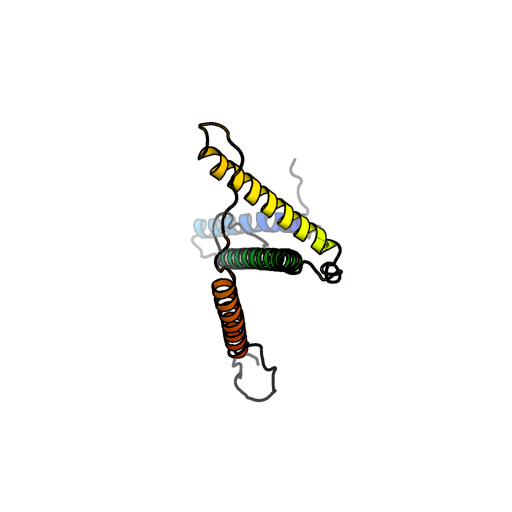25.958 3.723 32.103 1.00 82.44 92 MET A O 1
ATOM 744 N N . TYR A 1 93 ? -25.576 1.964 30.770 1.00 80.62 93 TYR A N 1
ATOM 745 C CA . TYR A 1 93 ? -26.626 1.126 31.357 1.00 80.62 93 TYR A CA 1
ATOM 746 C C . TYR A 1 93 ? -26.371 0.802 32.831 1.00 80.62 93 TYR A C 1
ATOM 748 O O . TYR A 1 93 ? -27.307 0.863 33.618 1.00 80.62 93 TYR A O 1
ATOM 756 N N . ARG A 1 94 ? -25.122 0.527 33.230 1.00 76.00 94 ARG A N 1
ATOM 757 C CA . ARG A 1 94 ? -24.769 0.347 34.651 1.00 76.00 94 ARG A CA 1
ATOM 758 C C . ARG A 1 94 ? -25.045 1.605 35.477 1.00 76.00 94 ARG A C 1
ATOM 760 O O . ARG A 1 94 ? -25.513 1.487 36.601 1.00 76.00 94 ARG A O 1
ATOM 767 N N . GLY A 1 95 ? -24.777 2.790 34.922 1.00 75.56 95 GLY A N 1
ATOM 768 C CA . GLY A 1 95 ? -25.083 4.065 35.578 1.00 75.56 95 GLY A CA 1
ATOM 769 C C . GLY A 1 95 ? -26.585 4.325 35.736 1.00 75.56 95 GLY A C 1
ATOM 770 O O . GLY A 1 95 ? -26.985 4.999 36.677 1.00 75.56 95 GLY A O 1
ATOM 771 N N . LEU A 1 96 ? -27.414 3.773 34.844 1.00 73.94 96 LEU A N 1
ATOM 772 C CA . LEU A 1 96 ? -28.876 3.849 34.938 1.00 73.94 96 LEU A CA 1
ATOM 773 C C . LEU A 1 96 ? -29.460 2.816 35.913 1.00 73.94 96 LEU A C 1
ATOM 775 O O . LEU A 1 96 ? -30.442 3.109 36.585 1.00 73.94 96 LEU A O 1
ATOM 779 N N . ASP A 1 97 ? -28.861 1.625 35.981 1.00 67.25 97 ASP A N 1
ATOM 780 C CA . ASP A 1 97 ? -29.283 0.521 36.856 1.00 67.25 97 ASP A CA 1
ATOM 781 C C . ASP A 1 97 ? -29.012 0.829 38.340 1.00 67.25 97 ASP A C 1
ATOM 783 O O . ASP A 1 97 ? -29.806 0.505 39.220 1.00 67.25 97 ASP A O 1
ATOM 787 N N . VAL A 1 98 ? -27.908 1.525 38.633 1.00 55.81 98 VAL A N 1
ATOM 788 C CA . VAL A 1 98 ? -27.499 1.848 40.004 1.00 55.81 98 VAL A CA 1
ATOM 789 C C . VAL A 1 98 ? -27.851 3.295 40.337 1.00 55.81 98 VAL A C 1
ATOM 791 O O . VAL A 1 98 ? -27.009 4.188 40.296 1.00 55.81 98 VAL A O 1
ATOM 794 N N . MET A 1 99 ? -29.090 3.520 40.763 1.00 54.47 99 MET A N 1
ATOM 795 C CA . MET A 1 99 ? -29.591 4.816 41.245 1.00 54.47 99 MET A CA 1
ATOM 796 C C . MET A 1 99 ? -28.858 5.368 42.503 1.00 54.47 99 MET A C 1
ATOM 798 O O . MET A 1 99 ? -29.284 6.377 43.051 1.00 54.47 99 MET A O 1
ATOM 802 N N . LEU A 1 100 ? -27.774 4.740 42.997 1.00 52.62 100 LEU A N 1
ATOM 803 C CA . LEU A 1 100 ? -27.233 4.970 44.352 1.00 52.62 100 LEU A CA 1
ATOM 804 C C . LEU A 1 100 ? -25.697 4.976 44.530 1.00 52.62 100 LEU A C 1
ATOM 806 O O . LEU A 1 100 ? -25.251 5.093 45.669 1.00 52.62 100 LEU A O 1
ATOM 810 N N . VAL A 1 101 ? -24.861 4.898 43.485 1.00 53.34 101 VAL A N 1
ATOM 811 C CA . VAL A 1 101 ? -23.390 4.982 43.669 1.00 53.34 101 VAL A CA 1
ATOM 812 C C . VAL A 1 101 ? -22.809 6.209 42.954 1.00 53.34 101 VAL A C 1
ATOM 814 O O . VAL A 1 101 ? -22.688 6.210 41.724 1.00 53.34 101 VAL A O 1
ATOM 817 N N . PRO A 1 102 ? -22.428 7.265 43.702 1.00 61.38 102 PRO A N 1
ATOM 818 C CA . PRO A 1 102 ? -21.584 8.336 43.181 1.00 61.38 102 PRO A CA 1
ATOM 819 C C . PRO A 1 102 ? -20.279 7.735 42.646 1.00 61.38 102 PRO A C 1
ATOM 821 O O . PRO A 1 102 ? -19.710 6.857 43.284 1.00 61.38 102 PRO A O 1
ATOM 824 N N . GLY A 1 103 ? -19.805 8.191 41.484 1.00 64.19 103 GLY A N 1
ATOM 825 C CA . GLY A 1 103 ? -18.491 7.780 40.969 1.00 64.19 103 GLY A CA 1
ATOM 826 C C . GLY A 1 103 ? -18.492 6.816 39.778 1.00 64.19 103 GLY A C 1
ATOM 827 O O . GLY A 1 103 ? -17.432 6.356 39.375 1.00 64.19 103 GLY A O 1
ATOM 828 N N . TRP A 1 104 ? -19.622 6.556 39.108 1.00 67.62 104 TRP A N 1
ATOM 829 C CA . TRP A 1 104 ? -19.620 5.760 37.859 1.00 67.62 104 TRP A CA 1
ATOM 830 C C . TRP A 1 104 ? -18.746 6.360 36.732 1.00 67.62 104 TRP A C 1
ATOM 832 O O . TRP A 1 104 ? -18.379 5.666 35.784 1.00 67.62 104 TRP A O 1
ATOM 842 N N . LEU A 1 105 ? -18.382 7.641 36.853 1.00 69.50 105 LEU A N 1
ATOM 843 C CA . LEU A 1 105 ? -17.447 8.342 35.972 1.00 69.50 105 LEU A CA 1
ATOM 844 C C . LEU A 1 105 ? -15.967 8.167 36.371 1.00 69.50 105 LEU A C 1
ATOM 846 O O . LEU A 1 105 ? -15.098 8.511 35.574 1.00 69.50 105 LEU A O 1
ATOM 850 N N . GLU A 1 106 ? -15.651 7.627 37.555 1.00 68.69 106 GLU A N 1
ATOM 851 C CA . GLU A 1 106 ? -14.279 7.545 38.102 1.00 68.69 106 GLU A CA 1
ATOM 852 C C . GLU A 1 106 ? -13.343 6.637 37.285 1.00 68.69 106 GLU A C 1
ATOM 854 O O . GLU A 1 106 ? -12.124 6.727 37.405 1.00 68.69 106 GLU A O 1
ATOM 859 N N . GLY A 1 107 ? -13.892 5.804 36.396 1.00 64.88 107 GLY A N 1
ATOM 860 C CA . GLY A 1 107 ? -13.128 4.961 35.472 1.00 64.88 107 GLY A CA 1
ATOM 861 C C . GLY A 1 107 ? -12.954 5.519 34.053 1.00 64.88 107 GLY A C 1
ATOM 862 O O . GLY A 1 107 ? -12.410 4.808 33.204 1.00 64.88 107 GLY A O 1
ATOM 863 N N . LEU A 1 108 ? -13.440 6.732 33.757 1.00 70.56 108 LEU A N 1
ATOM 864 C CA . LEU A 1 108 ? -13.435 7.296 32.401 1.00 70.56 108 LEU A CA 1
ATOM 865 C C . LEU A 1 108 ? -12.264 8.255 32.175 1.00 70.56 108 LEU A C 1
ATOM 867 O O . LEU A 1 108 ? -12.039 9.196 32.933 1.00 70.56 108 LEU A O 1
ATOM 871 N N . ILE A 1 109 ? -11.556 8.069 31.061 1.00 72.88 109 ILE A N 1
ATOM 872 C CA . ILE A 1 109 ? -10.582 9.046 30.562 1.00 72.88 109 ILE A CA 1
ATOM 873 C C . ILE A 1 109 ? -11.347 10.139 29.787 1.00 72.88 109 ILE A C 1
ATOM 875 O O . ILE A 1 109 ? -12.406 9.878 29.221 1.00 72.88 109 ILE A O 1
ATOM 879 N N . LEU A 1 110 ? -10.808 11.362 29.679 1.00 63.03 110 LEU A N 1
ATOM 880 C CA . LEU A 1 110 ? -11.416 12.482 28.928 1.00 63.03 110 LEU A CA 1
ATOM 881 C C . LEU A 1 110 ? -11.861 12.108 27.493 1.00 63.03 110 LEU A C 1
ATOM 883 O O . LEU A 1 110 ? -12.860 12.621 26.993 1.00 63.03 110 LEU A O 1
ATOM 887 N N . LEU A 1 111 ? -11.143 11.191 26.834 1.00 65.44 111 LEU A N 1
ATOM 888 C CA . LEU A 1 111 ? -11.490 10.671 25.504 1.00 65.44 111 LEU A CA 1
ATOM 889 C C . LEU A 1 111 ? -12.739 9.774 25.510 1.00 65.44 111 LEU A C 1
ATOM 891 O O . LEU A 1 111 ? -13.464 9.731 24.519 1.00 65.44 111 LEU A O 1
ATOM 895 N N . ASP A 1 112 ? -13.008 9.085 26.614 1.00 78.38 112 ASP A N 1
ATOM 896 C CA . ASP A 1 112 ? -14.140 8.173 26.761 1.00 78.38 112 ASP A CA 1
ATOM 897 C C . ASP A 1 112 ? -15.464 8.932 26.939 1.00 78.38 112 ASP A C 1
ATOM 899 O O . ASP A 1 112 ? -16.509 8.459 26.497 1.00 78.38 112 ASP A O 1
ATOM 903 N N . LEU A 1 113 ? -15.421 10.155 27.484 1.00 78.69 113 LEU A N 1
ATOM 904 C CA . LEU A 1 113 ? -16.594 11.029 27.625 1.00 78.69 113 LEU A CA 1
ATOM 905 C C . LEU A 1 113 ? -17.196 11.438 26.276 1.00 78.69 113 LEU A C 1
ATOM 907 O O . LEU A 1 113 ? -18.415 11.535 26.147 1.00 78.69 113 LEU A O 1
ATOM 911 N N . LYS A 1 114 ? -16.364 11.648 25.247 1.00 84.56 114 LYS A N 1
ATOM 912 C CA . LYS A 1 114 ? -16.849 11.956 23.893 1.00 84.56 114 LYS A CA 1
ATOM 913 C C . LYS A 1 114 ? -17.632 10.782 23.307 1.00 84.56 114 LYS A C 1
ATOM 915 O O . LYS A 1 114 ? -18.704 10.977 22.734 1.00 84.56 114 LYS A O 1
ATOM 920 N N . ASP A 1 115 ? -17.090 9.577 23.451 1.00 85.88 115 ASP A N 1
ATOM 921 C CA . ASP A 1 115 ? -17.725 8.354 22.963 1.00 85.88 115 ASP A CA 1
ATOM 922 C C . ASP A 1 115 ? -19.018 8.073 23.740 1.00 85.88 115 ASP A C 1
ATOM 924 O O . ASP A 1 115 ? -20.042 7.748 23.139 1.00 85.88 115 ASP A O 1
ATOM 928 N N . LEU A 1 116 ? -19.001 8.289 25.058 1.00 86.00 116 LEU A N 1
ATOM 929 C CA . LEU A 1 116 ? -20.177 8.181 25.916 1.00 86.00 116 LEU A CA 1
ATOM 930 C C . LEU A 1 116 ? -21.274 9.167 25.503 1.00 86.00 116 LEU A C 1
ATOM 932 O O . LEU A 1 116 ? -22.415 8.758 25.310 1.00 86.00 116 LEU A O 1
ATOM 936 N N . ASN A 1 117 ? -20.933 10.438 25.282 1.00 89.06 117 ASN A N 1
ATOM 937 C CA . ASN A 1 117 ? -21.885 11.438 24.802 1.00 89.06 117 ASN A CA 1
ATOM 938 C C . ASN A 1 117 ? -22.482 11.037 23.442 1.00 89.06 117 ASN A C 1
ATOM 940 O O . ASN A 1 117 ? -23.678 11.194 23.209 1.00 89.06 117 ASN A O 1
ATOM 944 N N . SER A 1 118 ? -21.680 10.464 22.539 1.00 90.38 118 SER A N 1
ATOM 945 C CA . SER A 1 118 ? -22.193 9.943 21.266 1.00 90.38 118 SER A CA 1
ATOM 946 C C . SER A 1 118 ? -23.198 8.804 21.466 1.00 90.38 118 SER A C 1
ATOM 948 O O . SER A 1 118 ? -24.192 8.748 20.741 1.00 90.38 118 SER A O 1
ATOM 950 N N . VAL A 1 119 ? -22.951 7.894 22.413 1.00 89.25 119 VAL A N 1
ATOM 951 C CA . VAL A 1 119 ? -23.882 6.802 22.737 1.00 89.25 119 VAL A CA 1
ATOM 952 C C . VAL A 1 119 ? -25.166 7.352 23.364 1.00 89.25 119 VAL A C 1
ATOM 954 O O . VAL A 1 119 ? -26.243 6.990 22.898 1.00 89.25 119 VAL A O 1
ATOM 957 N N . ILE A 1 120 ? -25.065 8.280 24.321 1.00 90.00 120 ILE A N 1
ATOM 958 C CA . ILE A 1 120 ? -26.219 8.932 24.963 1.00 90.00 120 ILE A CA 1
ATOM 959 C C . ILE A 1 120 ? -27.096 9.625 23.915 1.00 90.00 120 ILE A C 1
ATOM 961 O O . ILE A 1 120 ? -28.277 9.309 23.800 1.00 90.00 120 ILE A O 1
ATOM 965 N N . ASN A 1 121 ? -26.523 10.492 23.076 1.00 93.88 121 ASN A N 1
ATOM 966 C CA . ASN A 1 121 ? -27.290 11.196 22.042 1.00 93.88 121 ASN A CA 1
ATOM 967 C C . ASN A 1 121 ? -27.950 10.229 21.049 1.00 93.88 121 ASN A C 1
ATOM 969 O O . ASN A 1 121 ? -29.096 10.422 20.653 1.00 93.88 121 ASN A O 1
ATOM 973 N N . LYS A 1 122 ? -27.259 9.143 20.676 1.00 92.75 122 LYS A N 1
ATOM 974 C CA . LYS A 1 122 ? -27.843 8.094 19.828 1.00 92.75 122 LYS A CA 1
ATOM 975 C C . LYS A 1 122 ? -29.034 7.416 20.510 1.00 92.75 122 LYS A C 1
ATOM 977 O O . LYS A 1 122 ? -30.017 7.130 19.835 1.00 92.75 122 LYS A O 1
ATOM 982 N N . THR A 1 123 ? -28.954 7.160 21.815 1.00 89.62 123 THR A N 1
ATOM 983 C CA . THR A 1 123 ? -30.051 6.546 22.578 1.00 89.62 123 THR A CA 1
ATOM 984 C C . THR A 1 123 ? -31.234 7.493 22.762 1.00 89.62 123 THR A C 1
ATOM 986 O O . THR A 1 123 ? -32.363 7.049 22.590 1.00 89.62 123 THR A O 1
ATOM 989 N N . LEU A 1 124 ? -30.995 8.788 22.996 1.00 93.56 124 LEU A N 1
ATOM 990 C CA . LEU A 1 124 ? -32.048 9.808 23.046 1.00 93.56 124 LEU A CA 1
ATOM 991 C C . LEU A 1 124 ? -32.794 9.889 21.711 1.00 93.56 124 LEU A C 1
ATOM 993 O O . LEU A 1 124 ? -34.002 9.699 21.682 1.00 93.56 124 LEU A O 1
ATOM 997 N N . ASN A 1 125 ? -32.070 9.978 20.591 1.00 94.25 125 ASN A N 1
ATOM 998 C CA . ASN A 1 125 ? -32.689 9.976 19.262 1.00 94.25 125 ASN A CA 1
ATOM 999 C C . ASN A 1 125 ? -33.509 8.699 18.987 1.00 94.25 125 ASN A C 1
ATOM 1001 O O . ASN A 1 125 ? -34.532 8.747 18.308 1.00 94.25 125 ASN A O 1
ATOM 1005 N N . GLN A 1 126 ? -33.065 7.534 19.481 1.00 92.94 126 GLN A N 1
ATOM 1006 C CA . GLN A 1 126 ? -33.833 6.287 19.370 1.00 92.94 126 GLN A CA 1
ATOM 1007 C C . GLN A 1 126 ? -35.112 6.310 20.217 1.00 92.94 126 GLN A C 1
ATOM 1009 O O . GLN A 1 126 ? -36.097 5.680 19.828 1.00 92.94 126 GLN A O 1
ATOM 1014 N N . ILE A 1 127 ? -35.098 6.991 21.365 1.00 92.25 127 ILE A N 1
ATOM 1015 C CA . ILE A 1 127 ? -36.281 7.195 22.207 1.00 92.25 127 ILE A CA 1
ATOM 1016 C C . ILE A 1 127 ? -37.249 8.145 21.501 1.00 92.25 127 ILE A C 1
ATOM 1018 O O . ILE A 1 127 ? -38.406 7.768 21.335 1.00 92.25 127 ILE A O 1
ATOM 1022 N N . ASP A 1 128 ? -36.771 9.282 20.994 1.00 93.62 128 ASP A N 1
ATOM 1023 C CA . ASP A 1 128 ? -37.590 10.270 20.279 1.00 93.62 128 ASP A CA 1
ATOM 1024 C C . ASP A 1 128 ? -38.299 9.635 19.072 1.00 93.62 128 ASP A C 1
ATOM 1026 O O . ASP A 1 128 ? -39.523 9.696 18.946 1.00 93.62 128 ASP A O 1
ATOM 1030 N N . GLN A 1 129 ? -37.557 8.892 18.239 1.00 93.31 129 GLN A N 1
ATOM 1031 C CA . GLN A 1 129 ? -38.131 8.156 17.105 1.00 93.31 129 GLN A CA 1
ATOM 1032 C C . GLN A 1 129 ? -39.196 7.143 17.544 1.00 93.31 129 GLN A C 1
ATOM 1034 O O . GLN A 1 129 ? -40.220 6.982 16.880 1.00 93.31 129 GLN A O 1
ATOM 1039 N N . LYS A 1 130 ? -38.983 6.435 18.661 1.00 92.44 130 LYS A N 1
ATOM 1040 C CA . LYS A 1 130 ? -39.976 5.486 19.188 1.00 92.44 130 LYS A CA 1
ATOM 1041 C C . LYS A 1 130 ? -41.207 6.195 19.751 1.00 92.44 130 LYS A C 1
ATOM 1043 O O . LYS A 1 130 ? -42.311 5.684 19.576 1.00 92.44 130 LYS A O 1
ATOM 1048 N N . GLN A 1 131 ? -41.039 7.349 20.390 1.00 89.00 131 GLN A N 1
ATOM 1049 C CA . GLN A 1 131 ? -42.144 8.164 20.893 1.00 89.00 131 GLN A CA 1
ATOM 1050 C C . GLN A 1 131 ? -43.017 8.687 19.746 1.00 89.00 131 GLN A C 1
ATOM 1052 O O . GLN A 1 131 ? -44.240 8.601 19.833 1.00 89.00 131 GLN A O 1
ATOM 1057 N N . GLU A 1 132 ? -42.420 9.122 18.633 1.00 88.25 132 GLU A N 1
ATOM 1058 C CA . GLU A 1 132 ? -43.155 9.528 17.425 1.00 88.25 132 GLU A CA 1
ATOM 1059 C C . GLU A 1 132 ? -43.949 8.372 16.795 1.00 88.25 132 GLU A C 1
ATOM 1061 O O . GLU A 1 132 ? -45.102 8.545 16.386 1.00 88.25 132 GLU A O 1
ATOM 1066 N N . MET A 1 133 ? -43.354 7.175 16.745 1.00 82.88 133 MET A N 1
ATOM 1067 C CA . MET A 1 133 ? -44.012 5.970 16.224 1.00 82.88 133 MET A CA 1
ATOM 1068 C C . MET A 1 133 ? -45.204 5.536 17.090 1.00 82.88 133 MET A C 1
ATOM 1070 O O . MET A 1 133 ? -46.209 5.072 16.553 1.00 82.88 133 MET A O 1
ATOM 1074 N N . LEU A 1 134 ? -45.117 5.706 18.414 1.00 74.44 134 LEU A N 1
ATOM 1075 C CA . LEU A 1 134 ? -46.191 5.383 19.360 1.00 74.44 134 LEU A CA 1
ATOM 1076 C C . LEU A 1 134 ? -47.263 6.488 19.444 1.00 74.44 134 LEU A C 1
ATOM 1078 O O . LEU A 1 134 ? -48.441 6.185 19.618 1.00 74.44 134 LEU A O 1
ATOM 1082 N N . GLY A 1 135 ? -46.891 7.756 19.241 1.00 65.06 135 GLY A N 1
ATOM 1083 C CA . GLY A 1 135 ? -47.801 8.908 19.279 1.00 65.06 135 GLY A CA 1
ATOM 1084 C C . GLY A 1 135 ? -48.810 8.981 18.125 1.00 65.06 135 GLY A C 1
ATOM 1085 O O . GLY A 1 135 ? -49.801 9.702 18.220 1.00 65.06 135 GLY A O 1
ATOM 1086 N N . ARG A 1 136 ? -48.621 8.212 17.043 1.00 55.16 136 ARG A N 1
ATOM 1087 C CA . ARG A 1 136 ? -49.591 8.121 15.931 1.00 55.16 136 ARG A CA 1
ATOM 1088 C C . ARG A 1 136 ? -50.756 7.155 16.179 1.00 55.16 136 ARG A C 1
ATOM 1090 O O . ARG A 1 136 ? -51.704 7.174 15.401 1.00 55.16 136 ARG A O 1
ATOM 1097 N N . ALA A 1 137 ? -50.715 6.331 17.229 1.00 49.00 137 ALA A N 1
ATOM 1098 C CA . ALA A 1 137 ? -51.760 5.340 17.514 1.00 49.00 137 ALA A CA 1
ATOM 1099 C C . ALA A 1 137 ? -52.908 5.863 18.404 1.00 49.00 137 ALA A C 1
ATOM 1101 O O . ALA A 1 137 ? -53.848 5.121 18.675 1.00 49.00 137 ALA A O 1
ATOM 1102 N N . GLY A 1 138 ? -52.864 7.123 18.850 1.00 53.72 138 GLY A N 1
ATOM 1103 C CA . GLY A 1 138 ? -53.837 7.660 19.801 1.00 53.72 138 GLY A CA 1
ATOM 1104 C C . GLY A 1 138 ? -54.249 9.094 19.507 1.00 53.72 138 GLY A C 1
ATOM 1105 O O . GLY A 1 138 ? -53.856 10.008 20.223 1.00 53.72 138 GLY A O 1
ATOM 1106 N N . THR A 1 139 ? -55.095 9.303 18.501 1.00 40.50 139 THR A N 1
ATOM 1107 C CA . THR A 1 139 ? -55.957 10.491 18.464 1.00 40.50 139 THR A CA 1
ATOM 1108 C C . THR A 1 139 ? -57.410 10.067 18.299 1.00 40.50 139 THR A C 1
ATOM 1110 O O . THR A 1 139 ? -57.869 9.796 17.193 1.00 40.50 139 THR A O 1
ATOM 1113 N N . SER A 1 140 ? -58.141 10.009 19.420 1.00 41.41 140 SER A N 1
ATOM 1114 C CA . SER A 1 140 ? -59.504 10.553 19.559 1.00 41.41 140 SER A CA 1
ATOM 1115 C C . SER A 1 140 ? -60.130 10.267 20.938 1.00 41.41 140 SER A C 1
ATOM 1117 O O . SER A 1 140 ? -60.453 9.126 21.243 1.00 41.41 140 SER A O 1
ATOM 1119 N N . LYS A 1 141 ? -60.414 11.381 21.637 1.00 38.75 141 LYS A N 1
ATOM 1120 C CA . LYS A 1 141 ? -61.506 11.678 22.597 1.00 38.75 141 LYS A CA 1
ATOM 1121 C C . LYS A 1 141 ? -61.306 11.486 24.118 1.00 38.75 141 LYS A C 1
ATOM 1123 O O . LYS A 1 141 ? -61.396 10.392 24.646 1.00 38.75 141 LYS A O 1
ATOM 1128 N N . GLU A 1 142 ? -61.121 12.653 24.753 1.00 36.53 142 GLU A N 1
ATOM 1129 C CA . GLU A 1 142 ? -61.943 13.297 25.807 1.00 36.53 142 GLU A CA 1
ATOM 1130 C C . GLU A 1 142 ? -62.066 12.688 27.228 1.00 36.53 142 GLU A C 1
ATOM 1132 O O . GLU A 1 142 ? -62.731 11.685 27.436 1.00 36.53 142 GLU A O 1
ATOM 1137 N N . VAL A 1 143 ? -61.437 13.413 28.176 1.00 39.66 143 VAL A N 1
ATOM 1138 C CA . VAL A 1 143 ? -61.795 13.792 29.571 1.00 39.66 143 VAL A CA 1
ATOM 1139 C C . VAL A 1 143 ? -62.558 12.790 30.459 1.00 39.66 143 VAL A C 1
ATOM 1141 O O . VAL A 1 143 ? -63.688 12.439 30.153 1.00 39.66 143 VAL A O 1
ATOM 1144 N N . VAL A 1 144 ? -61.978 12.464 31.630 1.00 33.41 144 VAL A N 1
ATOM 1145 C CA . VAL A 1 144 ? -62.497 12.662 33.016 1.00 33.41 144 VAL A CA 1
ATOM 1146 C C . VAL A 1 144 ? -61.487 12.040 34.014 1.00 33.41 144 VAL A C 1
ATOM 1148 O O . VAL A 1 144 ? -61.079 10.894 33.858 1.00 33.41 144 VAL A O 1
ATOM 1151 N N . GLU A 1 145 ? -61.070 12.805 35.028 1.00 30.66 145 GLU A N 1
ATOM 1152 C CA . GLU A 1 145 ? -60.420 12.331 36.272 1.00 30.66 145 GLU A CA 1
ATOM 1153 C C . GLU A 1 145 ? -61.493 12.050 37.353 1.00 30.66 145 GLU A C 1
ATOM 1155 O O . GLU A 1 145 ? -62.578 12.625 37.247 1.00 30.66 145 GLU A O 1
ATOM 1160 N N . PRO A 1 146 ? -61.192 11.404 38.499 1.00 49.69 146 PRO A N 1
ATOM 1161 C CA . PRO A 1 146 ? -60.330 10.242 38.763 1.00 49.69 146 PRO A CA 1
ATOM 1162 C C . PRO A 1 146 ? -61.078 9.178 39.618 1.00 49.69 146 PRO A C 1
ATOM 1164 O O . PRO A 1 146 ? -61.896 9.540 40.458 1.00 49.69 146 PRO A O 1
ATOM 1167 N N . GLU A 1 147 ? -60.777 7.876 39.507 1.00 27.33 147 GLU A N 1
ATOM 1168 C CA . GLU A 1 147 ? -61.178 6.913 40.557 1.00 27.33 147 GLU A CA 1
ATOM 1169 C C . GLU A 1 147 ? -60.085 5.888 40.896 1.00 27.33 147 GLU A C 1
ATOM 1171 O O . GLU A 1 147 ? -59.542 5.172 40.055 1.00 27.33 147 GLU A O 1
ATOM 1176 N N . GLU A 1 148 ? -59.797 5.862 42.193 1.00 40.62 148 GLU A N 1
ATOM 1177 C CA . GLU A 1 148 ? -58.972 4.953 42.975 1.00 40.62 148 GLU A CA 1
ATOM 1178 C C . GLU A 1 148 ? -59.573 3.536 43.016 1.00 40.62 148 GLU A C 1
ATOM 1180 O O . GLU A 1 148 ? -60.731 3.381 43.409 1.00 40.62 148 GLU A O 1
ATOM 1185 N N . LYS A 1 149 ? -58.787 2.488 42.697 1.00 28.97 149 LYS A N 1
ATOM 1186 C CA . LYS A 1 149 ? -58.904 1.175 43.370 1.00 28.97 149 LYS A CA 1
ATOM 1187 C C . LYS A 1 149 ? -57.803 0.150 43.051 1.00 28.97 149 LYS A C 1
ATOM 1189 O O . LYS A 1 149 ? -57.621 -0.257 41.911 1.00 28.97 149 LYS A O 1
ATOM 1194 N N . ALA A 1 150 ? -57.258 -0.365 44.157 1.00 32.38 150 ALA A N 1
ATOM 1195 C CA . ALA A 1 150 ? -56.829 -1.740 44.437 1.00 32.38 150 ALA A CA 1
ATOM 1196 C C . ALA A 1 150 ? -55.535 -2.283 43.789 1.00 32.38 150 ALA A C 1
ATOM 1198 O O . ALA A 1 150 ? -55.530 -2.800 42.675 1.00 32.38 150 ALA A O 1
ATOM 1199 N N . GLU A 1 151 ? -54.463 -2.289 44.590 1.00 35.38 151 GLU A N 1
ATOM 1200 C CA . GLU A 1 151 ? -53.260 -3.110 44.405 1.00 35.38 151 GLU A CA 1
ATOM 1201 C C . GLU A 1 151 ? -53.517 -4.601 44.710 1.00 35.38 151 GLU A C 1
ATOM 1203 O O . GLU A 1 151 ? -54.120 -4.955 45.725 1.00 35.38 151 GLU A O 1
ATOM 1208 N N . ALA A 1 152 ? -52.990 -5.475 43.845 1.00 43.28 152 ALA A N 1
ATOM 1209 C CA . ALA A 1 152 ? -52.759 -6.909 44.060 1.00 43.28 152 ALA A CA 1
ATOM 1210 C C . ALA A 1 152 ? -51.451 -7.315 43.323 1.00 43.28 152 ALA A C 1
ATOM 1212 O O . ALA A 1 152 ? -51.012 -6.600 42.421 1.00 43.28 152 ALA A O 1
ATOM 1213 N N . PRO A 1 153 ? -50.770 -8.408 43.717 1.00 40.72 153 PRO A N 1
ATOM 1214 C CA . PRO A 1 153 ? -49.357 -8.380 44.099 1.00 40.72 153 PRO A CA 1
ATOM 1215 C C . PRO A 1 153 ? -48.383 -8.488 42.917 1.00 40.72 153 PRO A C 1
ATOM 1217 O O . PRO A 1 153 ? -48.302 -9.509 42.236 1.00 40.72 153 PRO A O 1
ATOM 1220 N N . VAL A 1 154 ? -47.567 -7.447 42.741 1.00 49.47 154 VAL A N 1
ATOM 1221 C CA . VAL A 1 154 ? -46.467 -7.373 41.761 1.00 49.47 154 VAL A CA 1
ATOM 1222 C C . VAL A 1 154 ? -45.169 -8.012 42.305 1.00 49.47 154 VAL A C 1
ATOM 1224 O O . VAL A 1 154 ? -44.268 -8.348 41.539 1.00 49.47 154 VAL A O 1
ATOM 1227 N N . GLU A 1 155 ? -45.086 -8.268 43.615 1.00 48.19 155 GLU A N 1
ATOM 1228 C CA . GLU A 1 155 ? -43.855 -8.696 44.308 1.00 48.19 155 GLU A CA 1
ATOM 1229 C C . GLU A 1 155 ? -43.410 -10.140 44.020 1.00 48.19 155 GLU A C 1
ATOM 1231 O O . GLU A 1 155 ? -42.217 -10.439 44.044 1.00 48.19 155 GLU A O 1
ATOM 1236 N N . ALA A 1 156 ? -44.335 -11.054 43.707 1.00 46.50 156 ALA A N 1
ATOM 1237 C CA . ALA A 1 156 ? -43.966 -12.446 43.430 1.00 46.50 156 ALA A CA 1
ATOM 1238 C C . ALA A 1 156 ? -43.291 -12.603 42.055 1.00 46.50 156 ALA A C 1
ATOM 1240 O O . ALA A 1 156 ? -42.348 -13.382 41.909 1.00 46.50 156 ALA A O 1
ATOM 1241 N N . ASN A 1 157 ? -43.725 -11.828 41.054 1.00 55.03 157 ASN A N 1
ATOM 1242 C CA . ASN A 1 157 ? -43.167 -11.902 39.701 1.00 55.03 157 ASN A CA 1
ATOM 1243 C C . ASN A 1 157 ? -41.784 -11.240 39.615 1.00 55.03 157 ASN A C 1
ATOM 1245 O O . ASN A 1 157 ? -40.905 -11.756 38.928 1.00 55.03 157 ASN A O 1
ATOM 1249 N N . THR A 1 158 ? -41.547 -10.162 40.365 1.00 55.75 158 THR A N 1
ATOM 1250 C CA . THR A 1 158 ? -40.230 -9.506 40.432 1.00 55.75 158 THR A CA 1
ATOM 1251 C C . THR A 1 158 ? -39.196 -10.360 41.171 1.00 55.75 158 THR A C 1
ATOM 1253 O O . THR A 1 158 ? -38.038 -10.431 40.748 1.00 55.75 158 THR A O 1
ATOM 1256 N N . LEU A 1 159 ? -39.598 -11.084 42.223 1.00 59.16 159 LEU A N 1
ATOM 1257 C CA . LEU A 1 159 ? -38.722 -12.040 42.911 1.00 59.16 159 LEU A CA 1
ATOM 1258 C C . LEU A 1 159 ? -38.323 -13.213 42.007 1.00 59.16 159 LEU A C 1
ATOM 1260 O O . LEU A 1 159 ? -37.143 -13.543 41.912 1.00 59.16 159 LEU A O 1
ATOM 1264 N N . VAL A 1 160 ? -39.268 -13.796 41.269 1.00 65.31 160 VAL A N 1
ATOM 1265 C CA . VAL A 1 160 ? -38.965 -14.893 40.334 1.00 65.31 160 VAL A CA 1
ATOM 1266 C C . VAL A 1 160 ? -38.073 -14.416 39.180 1.00 65.31 160 VAL A C 1
ATOM 1268 O O . VAL A 1 160 ? -37.101 -15.094 38.835 1.00 65.31 160 VAL A O 1
ATOM 1271 N N . GLU A 1 161 ? -38.330 -13.228 38.622 1.00 61.03 161 GLU A N 1
ATOM 1272 C CA . GLU A 1 161 ? -37.489 -12.653 37.565 1.00 61.03 161 GLU A CA 1
ATOM 1273 C C . GLU A 1 161 ? -36.074 -12.308 38.041 1.00 61.03 161 GLU A C 1
ATOM 1275 O O . GLU A 1 161 ? -35.115 -12.518 37.295 1.00 61.03 161 GLU A O 1
ATOM 1280 N N . SER A 1 162 ? -35.920 -11.802 39.268 1.00 63.03 162 SER A N 1
ATOM 1281 C CA . SER A 1 162 ? -34.604 -11.488 39.846 1.00 63.03 162 SER A CA 1
ATOM 1282 C C . SER A 1 162 ? -33.794 -12.751 40.153 1.00 63.03 162 SER A C 1
ATOM 1284 O O . SER A 1 162 ? -32.614 -12.810 39.799 1.00 63.03 162 SER A O 1
ATOM 1286 N N . MET A 1 163 ? -34.435 -13.802 40.678 1.00 59.19 163 MET A N 1
ATOM 1287 C CA . MET A 1 163 ? -33.804 -15.110 40.891 1.00 59.19 163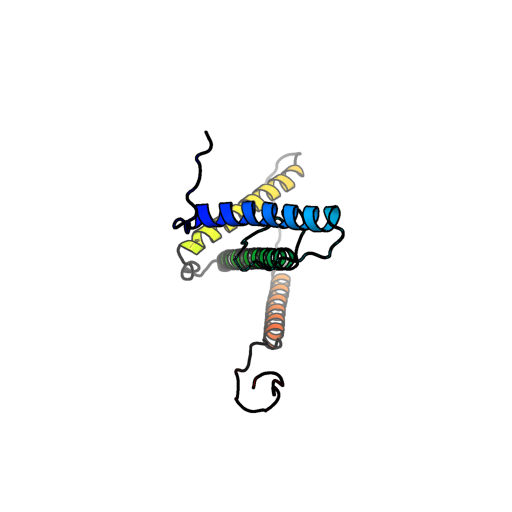 MET A CA 1
ATOM 1288 C C . MET A 1 163 ? -33.345 -15.754 39.573 1.00 59.19 163 MET A C 1
ATOM 1290 O O . MET A 1 163 ? -32.229 -16.271 39.487 1.00 59.19 163 MET A O 1
ATOM 1294 N N . LEU A 1 164 ? -34.167 -15.683 38.519 1.00 68.31 164 LEU A N 1
ATOM 1295 C CA . LEU A 1 164 ? -33.806 -16.176 37.183 1.00 68.31 164 LEU A CA 1
ATOM 1296 C C . LEU A 1 164 ? -32.649 -15.379 36.567 1.00 68.31 164 LEU A C 1
ATOM 1298 O O . LEU A 1 164 ? -31.784 -15.959 35.905 1.00 68.31 164 LEU A O 1
ATOM 1302 N N . ARG A 1 165 ? -32.594 -14.063 36.804 1.00 69.81 165 ARG A N 1
ATOM 1303 C CA . ARG A 1 165 ? -31.509 -13.195 36.321 1.00 69.81 165 ARG A CA 1
ATOM 1304 C C . ARG A 1 165 ? -30.176 -13.529 36.984 1.00 69.81 165 ARG A C 1
ATOM 1306 O O . ARG A 1 165 ? -29.158 -13.613 36.296 1.00 69.81 165 ARG A O 1
ATOM 1313 N N . GLU A 1 166 ? -30.191 -13.758 38.294 1.00 74.19 166 GLU A N 1
ATOM 1314 C CA . GLU A 1 166 ? -28.993 -14.120 39.052 1.00 74.19 166 GLU A CA 1
ATOM 1315 C C . GLU A 1 166 ? -28.473 -15.507 38.650 1.00 74.19 166 GLU A C 1
ATOM 1317 O O . GLU A 1 166 ? -27.266 -15.699 38.474 1.00 74.19 166 GLU A O 1
ATOM 1322 N N . GLN A 1 167 ? -29.381 -16.460 38.426 1.00 74.06 167 GLN A N 1
ATOM 1323 C CA . GLN A 1 167 ? -29.026 -17.795 37.951 1.00 74.06 167 GLN A CA 1
ATOM 1324 C C . GLN A 1 167 ? -28.429 -17.752 36.536 1.00 74.06 167 GLN A C 1
ATOM 1326 O O . GLN A 1 167 ? -27.362 -18.315 36.296 1.00 74.06 167 GLN A O 1
ATOM 1331 N N . CYS A 1 168 ? -29.051 -16.997 35.628 1.00 60.22 168 CYS A N 1
ATOM 1332 C CA . CYS A 1 168 ? -28.563 -16.815 34.261 1.00 60.22 168 CYS A CA 1
ATOM 1333 C C . CYS A 1 168 ? -27.166 -16.164 34.226 1.00 60.22 168 CYS A C 1
ATOM 1335 O O . CYS A 1 168 ? -26.313 -16.553 33.429 1.00 60.22 168 CYS A O 1
ATOM 1337 N N . PHE A 1 169 ? -26.886 -15.222 35.136 1.00 69.25 169 PHE A N 1
ATOM 1338 C CA . PHE A 1 169 ? -25.558 -14.620 35.265 1.00 69.25 169 PHE A CA 1
ATOM 1339 C C . PHE A 1 169 ? -24.499 -15.637 35.722 1.00 69.25 169 PHE A C 1
ATOM 1341 O O . PHE A 1 169 ? -23.415 -15.697 35.138 1.00 69.25 169 PHE A O 1
ATOM 1348 N N . LYS A 1 170 ? -24.815 -16.476 36.718 1.00 70.94 170 LYS A N 1
ATOM 1349 C CA . LYS A 1 170 ? -23.908 -17.530 37.213 1.00 70.94 170 LYS A CA 1
ATOM 1350 C C . LYS A 1 170 ? -23.582 -18.562 36.130 1.00 70.94 170 LYS A C 1
ATOM 1352 O O . LYS A 1 170 ? -22.428 -18.979 36.009 1.00 70.94 170 LYS A O 1
ATOM 1357 N N . ASP A 1 171 ? -24.565 -18.926 35.313 1.00 74.38 171 ASP A N 1
ATOM 1358 C CA . ASP A 1 171 ? -24.374 -19.872 34.210 1.00 74.38 171 ASP A CA 1
ATOM 1359 C C . ASP A 1 171 ? -23.526 -19.268 33.077 1.00 74.38 171 ASP A C 1
ATOM 1361 O O . ASP A 1 171 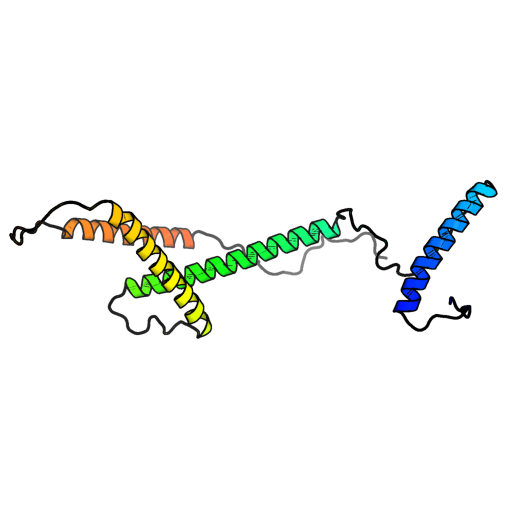? -22.673 -19.947 32.499 1.00 74.38 171 ASP A O 1
ATOM 1365 N N . LEU A 1 172 ? -23.668 -17.965 32.820 1.00 67.25 172 LEU A N 1
ATOM 1366 C CA . LEU A 1 172 ? -22.864 -17.248 31.828 1.00 67.25 172 LEU A CA 1
ATOM 1367 C C . LEU A 1 172 ? -21.391 -17.108 32.251 1.00 67.25 172 LEU A C 1
ATOM 1369 O O . LEU A 1 172 ? -20.495 -17.221 31.414 1.00 67.25 172 LEU A O 1
ATOM 1373 N N . VAL A 1 173 ? -21.130 -16.917 33.549 1.00 70.81 173 VAL A N 1
ATOM 1374 C CA . VAL A 1 173 ? -19.767 -16.878 34.108 1.00 70.81 173 VAL A CA 1
ATOM 1375 C C . VAL A 1 173 ? -19.101 -18.256 34.036 1.00 70.81 173 VAL A C 1
ATOM 1377 O O . VAL A 1 173 ? -17.961 -18.347 33.582 1.00 70.81 173 VAL A O 1
ATOM 1380 N N . LYS A 1 174 ? -19.822 -19.340 34.355 1.00 72.38 174 LYS A N 1
ATOM 1381 C CA . LYS A 1 174 ? -19.319 -20.719 34.183 1.00 72.38 174 LYS A CA 1
ATOM 1382 C C . LYS A 1 174 ? -18.954 -21.046 32.734 1.00 72.38 174 LYS A C 1
ATOM 1384 O O . LYS A 1 174 ? -17.959 -21.724 32.490 1.00 72.38 174 LYS A O 1
ATOM 1389 N N . LEU A 1 175 ? -19.732 -20.560 31.764 1.00 64.75 175 LEU A N 1
ATOM 1390 C CA . LEU A 1 175 ? -19.425 -20.736 30.340 1.00 64.75 175 LEU A CA 1
ATOM 1391 C C . LEU A 1 175 ? -18.173 -19.959 29.905 1.00 64.75 175 LEU A C 1
ATOM 1393 O O . LEU A 1 175 ? -17.457 -20.420 29.016 1.00 64.75 175 LEU A O 1
ATOM 1397 N N . LEU A 1 176 ? -17.883 -18.818 30.539 1.00 58.97 176 LEU A N 1
ATOM 1398 C CA . LEU A 1 176 ? -16.640 -18.074 30.314 1.00 58.97 176 LEU A CA 1
ATOM 1399 C C . LEU A 1 176 ? -15.418 -18.764 30.940 1.00 58.97 176 LEU A C 1
ATOM 1401 O O . LEU A 1 176 ? -14.340 -18.720 30.353 1.00 58.97 176 LEU A O 1
ATOM 1405 N N . GLU A 1 177 ? -15.575 -19.408 32.099 1.00 55.62 177 GLU A N 1
ATOM 1406 C CA . GLU A 1 177 ? -14.490 -20.120 32.795 1.00 55.62 177 GLU A CA 1
ATOM 1407 C C . GLU A 1 177 ? -14.081 -21.432 32.107 1.00 55.62 177 GLU A C 1
ATOM 1409 O O . GLU A 1 177 ? -12.935 -21.865 32.225 1.00 55.62 177 GLU A O 1
ATOM 1414 N N . LEU A 1 178 ? -14.987 -22.051 31.345 1.00 48.44 178 LEU A N 1
ATOM 1415 C CA . LEU A 1 178 ? -14.720 -23.291 30.607 1.00 48.44 178 LEU A CA 1
ATOM 1416 C C . LEU A 1 178 ? -14.064 -23.078 29.236 1.00 48.44 178 LEU A C 1
ATOM 1418 O O . LEU A 1 178 ? -13.731 -24.061 28.575 1.00 48.44 178 LEU A O 1
ATOM 1422 N N . ALA A 1 179 ? -13.868 -21.836 28.787 1.00 43.47 179 ALA A N 1
ATOM 1423 C CA . ALA A 1 179 ? -13.240 -21.548 27.502 1.00 43.47 179 ALA A CA 1
ATOM 1424 C C . ALA A 1 179 ? -11.704 -21.517 27.648 1.00 43.47 179 ALA A C 1
ATOM 1426 O O . ALA A 1 179 ? -11.165 -20.558 28.207 1.00 43.47 179 ALA A O 1
ATOM 1427 N N . PRO A 1 180 ? -10.943 -22.502 27.126 1.00 47.22 180 PRO A N 1
ATOM 1428 C CA . PRO A 1 180 ? -9.492 -22.404 27.123 1.00 47.22 180 PRO A CA 1
ATOM 1429 C C . PRO A 1 180 ? -9.100 -21.325 26.108 1.00 47.22 180 PRO A C 1
ATOM 1431 O O . PRO A 1 180 ? -9.341 -21.475 24.910 1.00 47.22 180 PRO A O 1
ATOM 1434 N N . LEU A 1 181 ? -8.493 -20.234 26.575 1.00 43.94 181 LEU A N 1
ATOM 1435 C CA . LEU A 1 181 ? -7.829 -19.260 25.709 1.00 43.94 181 LEU A CA 1
ATOM 1436 C C . LEU A 1 181 ? -6.588 -19.921 25.083 1.00 43.94 181 LEU A C 1
ATOM 1438 O O . LEU A 1 181 ? -5.686 -20.314 25.828 1.00 43.94 181 LEU A O 1
ATOM 1442 N N . PRO A 1 182 ? -6.462 -20.029 23.747 1.00 41.38 182 PRO A N 1
ATOM 1443 C CA . PRO A 1 182 ? -5.212 -20.450 23.147 1.00 41.38 182 PRO A CA 1
ATOM 1444 C C . PRO A 1 182 ? -4.334 -19.212 22.953 1.00 41.38 182 PRO A C 1
ATOM 1446 O O . PRO A 1 182 ? -4.436 -18.520 21.943 1.00 41.38 182 PRO A O 1
ATOM 1449 N N . LEU A 1 183 ? -3.462 -18.927 23.921 1.00 39.03 183 LEU A N 1
ATOM 1450 C CA . LEU A 1 183 ? -2.289 -18.085 23.689 1.00 39.03 183 LEU A CA 1
ATOM 1451 C C . LEU A 1 183 ? -1.031 -18.779 24.219 1.00 39.03 183 LEU A C 1
ATOM 1453 O O . LEU A 1 183 ? -0.798 -18.892 25.417 1.00 39.03 183 LEU A O 1
ATOM 1457 N N . GLU A 1 184 ? -0.290 -19.288 23.236 1.00 38.06 184 GLU A N 1
ATOM 1458 C CA . GLU A 1 184 ? 1.153 -19.513 23.140 1.00 38.06 184 GLU A CA 1
ATOM 1459 C C . GLU A 1 184 ? 1.951 -19.846 24.412 1.00 38.06 184 GLU A C 1
ATOM 1461 O O . GLU A 1 184 ? 2.286 -18.988 25.227 1.00 38.06 184 GLU A O 1
ATOM 1466 N N . LYS A 1 185 ? 2.435 -21.095 24.480 1.00 37.41 185 LYS A N 1
ATOM 1467 C CA . LYS A 1 185 ? 3.662 -21.415 25.217 1.00 37.41 185 LYS A CA 1
ATOM 1468 C C . LYS A 1 185 ? 4.866 -21.152 24.318 1.00 37.41 185 LYS A C 1
ATOM 1470 O O . LYS A 1 185 ? 5.050 -21.808 23.294 1.00 37.41 185 LYS A O 1
ATOM 1475 N N . GLY A 1 186 ? 5.690 -20.197 24.735 1.00 35.31 186 GLY A N 1
ATOM 1476 C CA . GLY A 1 186 ? 6.997 -19.936 24.157 1.00 35.31 186 GLY A CA 1
ATOM 1477 C C . GLY A 1 186 ? 7.919 -21.160 24.208 1.00 35.31 186 GLY A C 1
ATOM 1478 O O . GLY A 1 186 ? 8.063 -21.817 25.233 1.00 35.31 186 GLY A O 1
ATOM 1479 N N . ARG A 1 187 ? 8.532 -21.430 23.054 1.00 39.28 187 ARG A N 1
ATOM 1480 C CA . ARG A 1 187 ? 9.934 -21.814 22.824 1.00 39.28 187 ARG A CA 1
ATOM 1481 C C . ARG A 1 187 ? 10.671 -22.500 23.996 1.00 39.28 187 ARG A C 1
ATOM 1483 O O . ARG A 1 187 ? 11.200 -21.831 24.878 1.00 39.28 187 ARG A O 1
ATOM 1490 N N . THR A 1 188 ? 10.880 -23.810 23.878 1.00 39.50 188 THR A N 1
ATOM 1491 C CA . THR A 1 188 ? 12.094 -24.481 24.379 1.00 39.50 188 THR A CA 1
ATOM 1492 C C . THR A 1 188 ? 12.978 -24.879 23.185 1.00 39.50 188 THR A C 1
ATOM 1494 O O . THR A 1 188 ? 12.449 -25.247 22.133 1.00 39.50 188 THR A O 1
ATOM 1497 N N . PRO A 1 189 ? 14.318 -24.760 23.275 1.00 49.97 189 PRO A N 1
ATOM 1498 C CA . PRO A 1 189 ? 15.218 -25.055 22.170 1.00 49.97 189 PRO A CA 1
ATOM 1499 C C . PRO A 1 189 ? 15.697 -26.503 22.267 1.00 49.97 189 PRO A C 1
ATOM 1501 O O . PRO A 1 189 ? 16.631 -26.796 23.000 1.00 49.97 189 PRO A O 1
ATOM 1504 N N . SER A 1 190 ? 15.052 -27.414 21.548 1.00 44.12 190 SER A N 1
ATOM 1505 C CA . SER A 1 190 ? 15.649 -28.685 21.125 1.00 44.12 190 SER A CA 1
ATOM 1506 C C . SER A 1 190 ? 14.623 -29.440 20.292 1.00 44.12 190 SER A C 1
ATOM 1508 O O . SER A 1 190 ? 13.620 -29.900 20.824 1.00 44.12 190 SER A O 1
ATOM 1510 N N . SER A 1 191 ? 14.839 -29.522 18.984 1.00 39.38 191 SER A N 1
ATOM 1511 C CA . SER A 1 191 ? 14.789 -30.794 18.261 1.00 39.38 191 SER A CA 1
ATOM 1512 C C . SER A 1 191 ? 15.016 -30.532 16.777 1.00 39.38 191 SER A C 1
ATOM 1514 O O . SER A 1 191 ? 14.387 -29.684 16.142 1.00 39.38 191 SER A O 1
ATOM 1516 N N . THR A 1 192 ? 15.983 -31.259 16.252 1.00 52.62 192 THR A N 1
ATOM 1517 C CA . THR A 1 192 ? 16.437 -31.326 14.870 1.00 52.62 192 THR A CA 1
ATOM 1518 C C . THR A 1 192 ? 15.298 -31.681 13.917 1.00 52.62 192 THR A C 1
ATOM 1520 O O . THR A 1 192 ? 14.953 -32.849 13.770 1.00 52.62 192 THR A O 1
ATOM 1523 N N . MET A 1 193 ? 14.718 -30.692 13.238 1.00 42.81 193 MET A N 1
ATOM 1524 C CA . MET A 1 193 ? 13.806 -30.968 12.120 1.00 42.81 193 MET A CA 1
ATOM 1525 C C . MET A 1 193 ? 13.807 -29.881 11.045 1.00 42.81 193 MET A C 1
ATOM 1527 O O . MET A 1 193 ? 12.806 -29.654 10.387 1.00 42.81 193 MET A O 1
ATOM 1531 N N . TRP A 1 194 ? 14.934 -29.194 10.862 1.00 39.59 194 TRP A N 1
ATOM 1532 C CA . TRP A 1 194 ? 15.156 -28.301 9.722 1.00 39.59 194 TRP A CA 1
ATOM 1533 C C . TRP A 1 194 ? 16.609 -28.442 9.260 1.00 39.59 194 TRP A C 1
ATOM 1535 O O . TRP A 1 194 ? 17.413 -27.523 9.381 1.00 39.59 194 TRP A O 1
ATOM 1545 N N . SER A 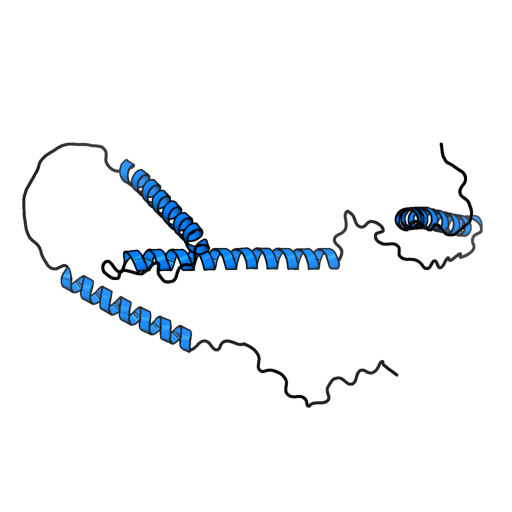1 195 ? 16.972 -29.622 8.756 1.00 47.22 195 SER A N 1
ATOM 1546 C CA . SER A 1 195 ? 18.171 -29.751 7.925 1.00 47.22 195 SER A CA 1
ATOM 1547 C C . SER A 1 195 ? 17.819 -29.222 6.539 1.00 47.22 195 SER A C 1
ATOM 1549 O O . SER A 1 195 ? 17.128 -29.882 5.767 1.00 47.22 195 SER A O 1
ATOM 1551 N N . ASN A 1 196 ? 18.232 -27.987 6.262 1.00 46.00 196 ASN A N 1
ATOM 1552 C CA . ASN A 1 196 ? 18.054 -27.333 4.972 1.00 46.00 196 ASN A CA 1
ATOM 1553 C C . ASN A 1 196 ? 19.094 -27.897 3.976 1.00 46.00 196 ASN A C 1
ATOM 1555 O O . ASN A 1 196 ? 20.282 -27.687 4.209 1.00 46.00 196 ASN A O 1
ATOM 1559 N N . PRO A 1 197 ? 18.717 -28.595 2.885 1.00 53.84 197 PRO A N 1
ATOM 1560 C CA . PRO A 1 197 ? 19.680 -29.276 2.006 1.00 53.84 197 PRO A CA 1
ATOM 1561 C C . PRO A 1 197 ? 20.423 -28.359 1.017 1.00 53.84 197 PRO A C 1
ATOM 1563 O O . PRO A 1 197 ? 21.076 -28.858 0.107 1.00 53.84 197 PRO A O 1
ATOM 1566 N N . PHE A 1 198 ? 20.293 -27.034 1.130 1.00 46.00 198 PHE A N 1
ATOM 1567 C CA . PHE A 1 198 ? 20.737 -26.088 0.097 1.00 46.00 198 PHE A CA 1
ATOM 1568 C C . PHE A 1 198 ? 21.462 -24.852 0.640 1.00 46.00 198 PHE A C 1
ATOM 1570 O O . PHE A 1 198 ? 21.282 -23.746 0.133 1.00 46.00 198 PHE A O 1
ATOM 1577 N N . LEU A 1 199 ? 22.316 -25.027 1.644 1.00 44.06 199 LEU A N 1
ATOM 1578 C CA . LEU A 1 199 ? 23.381 -24.068 1.943 1.00 44.06 199 LEU A CA 1
ATOM 1579 C C . LEU A 1 199 ? 24.699 -24.850 2.090 1.00 44.06 199 LEU A C 1
ATOM 1581 O O . LEU A 1 199 ? 24.660 -25.926 2.688 1.00 44.06 199 LEU A O 1
ATOM 1585 N N . PRO A 1 200 ? 25.802 -24.371 1.483 1.00 51.94 200 PRO A N 1
ATOM 1586 C CA . PRO A 1 200 ? 27.099 -25.044 1.516 1.00 51.94 200 PRO A CA 1
ATOM 1587 C C . PRO A 1 200 ? 27.702 -25.103 2.922 1.00 51.94 200 PRO A C 1
ATOM 1589 O O . PRO A 1 200 ? 27.403 -24.198 3.738 1.00 51.94 200 PRO A O 1
#

Organism: Punica granatum (NCBI:txid22663)

Solvent-accessible surface area (backbone atoms only — not comparable to full-atom values): 13076 Å² total; per-residue (Å²): 136,88,75,89,76,77,99,64,87,61,83,53,60,70,64,36,52,59,47,46,57,55,48,51,57,52,48,55,52,50,49,52,50,47,24,64,76,69,74,44,97,69,86,84,89,82,91,75,90,74,86,77,86,78,62,92,86,54,88,45,75,66,58,54,50,51,54,50,51,51,52,50,52,51,51,49,54,48,52,54,48,54,51,49,52,48,53,38,48,52,51,54,51,51,55,66,71,46,89,79,62,88,61,80,64,76,84,58,55,82,74,50,54,56,55,35,51,53,50,50,53,53,51,49,54,53,48,53,54,50,51,57,66,58,60,72,78,69,87,86,86,84,90,86,88,86,86,91,83,85,90,76,83,67,66,66,61,54,52,54,53,50,53,53,50,54,50,53,50,54,54,53,51,54,60,59,73,70,56,82,78,91,75,82,85,80,86,78,96,81,79,96,80,77,86,69,95,84,69,138

Secondary structure (DSSP, 8-state):
-PPPPPSS---SHHHHHHHHHHHHHHHHHHHHHHHHHHTS-------S-------TT---HHHHHHHHHHHHHHHHHHHHHHHHHHHHHHHHHHHHH-TT-TTTTTT--HHHHHHHHHHHHHHHHHHHHHHHHHHTT-----------------HHHHHHHHHHHHHHHHHHHHHHHT------------------TT--

Mean predicted aligned error: 21.56 Å

Radius of gyration: 36.93 Å; Cα contacts (8 Å, |Δi|>4): 33; chains: 1; bounding box: 91×53×85 Å

pLDDT: mean 72.97, std 20.73, range [27.33, 98.25]